Protein AF-A0A2A2JC55-F1 (afdb_monomer_lite)

InterPro domains:
  IPR022559 Protein SUP-1-like [PF10853] (63-99)
  IPR056710 Domain of unknown function DUF7808 [PF25096] (127-212)

Structure (mmCIF, N/CA/C/O backbone):
data_AF-A0A2A2JC55-F1
#
_entry.id   AF-A0A2A2JC55-F1
#
loop_
_atom_site.group_PDB
_atom_site.id
_atom_site.type_symbol
_atom_site.label_atom_id
_atom_site.label_alt_id
_atom_site.label_comp_id
_atom_site.label_asym_id
_atom_site.label_entity_id
_atom_site.label_seq_id
_atom_site.pdbx_PDB_ins_code
_atom_site.Cartn_x
_atom_site.Cartn_y
_atom_site.Cartn_z
_atom_site.occupancy
_atom_site.B_iso_or_equiv
_atom_site.auth_seq_id
_atom_site.auth_comp_id
_atom_site.auth_asym_id
_atom_site.auth_atom_id
_atom_site.pdbx_PDB_model_num
ATOM 1 N N . MET A 1 1 ? -1.558 9.480 7.423 1.00 62.38 1 MET A N 1
ATOM 2 C CA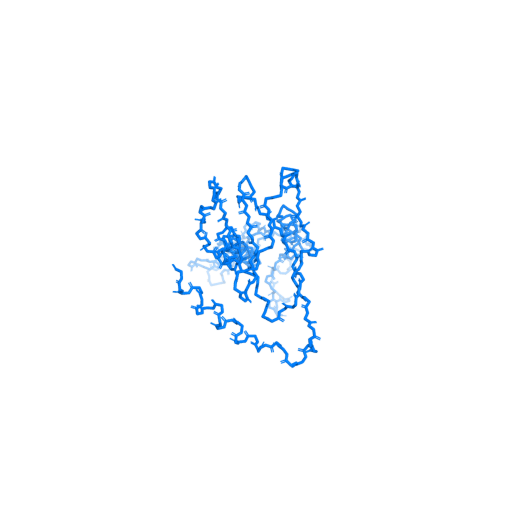 . MET A 1 1 ? -1.620 9.119 5.988 1.00 62.38 1 MET A CA 1
ATOM 3 C C . MET A 1 1 ? -0.590 9.879 5.146 1.00 62.38 1 MET A C 1
ATOM 5 O O . MET A 1 1 ? 0.294 9.232 4.608 1.00 62.38 1 MET A O 1
ATOM 9 N N . ILE A 1 2 ? -0.609 11.222 5.108 1.00 68.75 2 ILE A N 1
ATOM 10 C CA . ILE A 1 2 ? 0.344 12.042 4.316 1.00 68.75 2 ILE A CA 1
ATOM 11 C C . ILE A 1 2 ? 1.820 11.743 4.642 1.00 68.75 2 ILE A C 1
ATOM 13 O O . ILE A 1 2 ? 2.623 11.552 3.738 1.00 68.75 2 ILE A O 1
ATOM 17 N N . ARG A 1 3 ? 2.171 11.612 5.929 1.00 75.38 3 ARG A N 1
ATOM 18 C CA . ARG A 1 3 ? 3.546 11.291 6.362 1.00 75.38 3 ARG A CA 1
ATOM 19 C C . ARG A 1 3 ? 4.028 9.899 5.927 1.00 75.38 3 ARG A C 1
ATOM 21 O O . ARG A 1 3 ? 5.207 9.727 5.658 1.00 75.38 3 ARG A O 1
ATOM 28 N N . PHE A 1 4 ? 3.119 8.928 5.833 1.00 74.38 4 PHE A N 1
ATOM 29 C CA . PHE A 1 4 ? 3.439 7.557 5.420 1.00 74.38 4 PHE A CA 1
ATOM 30 C C . PHE A 1 4 ? 3.647 7.467 3.904 1.00 74.38 4 PHE A C 1
ATOM 32 O O . PHE A 1 4 ? 4.616 6.871 3.449 1.00 74.38 4 PHE A O 1
ATOM 39 N N . LEU A 1 5 ? 2.797 8.150 3.129 1.00 72.00 5 LEU A N 1
ATOM 40 C CA . LEU A 1 5 ? 2.964 8.283 1.680 1.00 72.00 5 LEU A CA 1
ATOM 41 C C . LEU A 1 5 ? 4.270 9.005 1.328 1.00 72.00 5 LEU A C 1
ATOM 43 O O . LEU A 1 5 ? 5.020 8.512 0.495 1.00 72.00 5 LEU A O 1
ATOM 47 N N . LEU A 1 6 ? 4.586 10.105 2.022 1.00 77.38 6 LEU A N 1
ATOM 48 C CA . LEU A 1 6 ? 5.853 10.827 1.856 1.00 77.38 6 LEU A CA 1
ATOM 49 C C . LEU A 1 6 ? 7.070 9.932 2.112 1.00 77.38 6 LEU A C 1
ATOM 51 O O . LEU A 1 6 ? 8.019 9.939 1.329 1.00 77.38 6 LEU A O 1
ATOM 55 N N . PHE A 1 7 ? 7.031 9.133 3.178 1.00 80.94 7 PHE A N 1
ATOM 56 C CA . PHE A 1 7 ? 8.113 8.212 3.506 1.00 80.94 7 PHE A CA 1
ATOM 57 C C . PHE A 1 7 ? 8.306 7.147 2.418 1.00 80.94 7 PHE A C 1
ATOM 59 O O . PHE A 1 7 ? 9.428 6.941 1.964 1.00 80.94 7 PHE A O 1
ATOM 66 N N . ILE A 1 8 ? 7.219 6.537 1.932 1.00 78.94 8 ILE A N 1
ATOM 67 C CA . ILE A 1 8 ? 7.270 5.556 0.836 1.00 78.94 8 ILE A CA 1
ATOM 68 C C . ILE A 1 8 ? 7.826 6.190 -0.441 1.00 78.94 8 ILE A C 1
ATOM 70 O O . ILE A 1 8 ? 8.681 5.592 -1.097 1.00 78.94 8 ILE A O 1
ATOM 74 N N . THR A 1 9 ? 7.389 7.403 -0.790 1.00 77.25 9 THR A N 1
ATOM 75 C CA . THR A 1 9 ? 7.880 8.088 -1.992 1.00 77.25 9 THR A CA 1
ATOM 76 C C . THR A 1 9 ? 9.364 8.419 -1.891 1.00 77.25 9 THR A C 1
ATOM 78 O O . THR A 1 9 ? 10.109 8.145 -2.827 1.00 77.25 9 THR A O 1
ATOM 81 N N . LEU A 1 10 ? 9.826 8.927 -0.745 1.00 82.56 10 LEU A N 1
ATOM 82 C CA . LEU A 1 10 ? 11.234 9.269 -0.536 1.00 82.56 10 LEU A CA 1
ATOM 83 C C . LEU A 1 10 ? 12.119 8.020 -0.513 1.00 82.56 10 LEU A C 1
ATOM 85 O O . LEU A 1 10 ? 13.181 8.015 -1.127 1.00 82.56 10 LEU A O 1
ATOM 89 N N . TYR A 1 11 ? 11.659 6.945 0.128 1.00 82.38 11 TYR A N 1
ATOM 90 C CA . TYR A 1 11 ? 12.357 5.662 0.143 1.00 82.38 11 TYR A CA 1
ATOM 91 C C . TYR A 1 11 ? 12.448 5.047 -1.259 1.00 82.38 11 TYR A C 1
ATOM 93 O O . TYR A 1 11 ? 13.499 4.538 -1.646 1.00 82.38 11 TYR A O 1
ATOM 101 N N . SER A 1 12 ? 11.381 5.138 -2.056 1.00 74.69 12 SER A N 1
ATOM 102 C CA . SER A 1 12 ? 11.374 4.651 -3.441 1.00 74.69 12 SER A CA 1
ATOM 103 C C . SER A 1 12 ? 12.337 5.451 -4.322 1.00 74.69 12 SER A C 1
ATOM 105 O O . SER A 1 12 ? 13.130 4.859 -5.047 1.00 74.69 12 SER A O 1
ATOM 107 N N . ILE A 1 13 ? 12.333 6.785 -4.210 1.00 78.38 13 ILE A N 1
ATOM 108 C CA . ILE A 1 13 ? 13.265 7.668 -4.932 1.00 78.38 13 ILE A CA 1
ATOM 109 C C . ILE A 1 13 ? 14.712 7.369 -4.531 1.00 78.38 13 ILE A C 1
ATOM 111 O O . ILE A 1 13 ? 15.570 7.226 -5.399 1.00 78.38 13 ILE A O 1
ATOM 115 N N . PHE A 1 14 ? 14.984 7.221 -3.232 1.00 80.62 14 PHE A N 1
ATOM 116 C CA . PHE A 1 14 ? 16.315 6.880 -2.737 1.00 80.62 14 PHE A CA 1
ATOM 117 C C . PHE A 1 14 ? 16.799 5.540 -3.297 1.00 80.62 14 PHE A C 1
ATOM 119 O O . PHE A 1 14 ? 17.925 5.457 -3.773 1.00 80.62 14 PHE A O 1
ATOM 126 N N . ASN A 1 15 ? 15.945 4.510 -3.317 1.00 72.50 15 ASN A N 1
ATOM 127 C CA . ASN A 1 15 ? 16.312 3.219 -3.897 1.00 72.50 15 ASN A CA 1
ATOM 128 C C . ASN A 1 15 ? 16.575 3.311 -5.403 1.00 72.50 15 ASN A C 1
ATOM 130 O O . ASN A 1 15 ? 17.529 2.696 -5.868 1.00 72.50 15 ASN A O 1
ATOM 134 N N . VAL A 1 16 ? 15.781 4.085 -6.151 1.00 72.00 16 VAL A N 1
ATOM 135 C CA . VAL A 1 16 ? 16.007 4.311 -7.589 1.00 72.00 16 VAL A CA 1
ATOM 136 C C . VAL A 1 16 ? 17.356 4.981 -7.831 1.00 72.00 16 VAL A C 1
ATOM 138 O O . VAL A 1 16 ? 18.109 4.508 -8.670 1.00 72.00 16 VAL A O 1
ATOM 141 N N . VAL A 1 17 ? 17.693 6.033 -7.082 1.00 71.56 17 VAL A N 1
ATOM 142 C CA . VAL A 1 17 ? 18.966 6.756 -7.252 1.00 71.56 17 VAL A CA 1
ATOM 143 C C . VAL A 1 17 ? 20.161 5.924 -6.776 1.00 71.56 17 VAL A C 1
ATOM 145 O O . VAL A 1 17 ? 21.205 5.926 -7.418 1.00 71.56 17 VAL A O 1
ATOM 148 N N . ALA A 1 18 ? 20.022 5.195 -5.667 1.00 68.81 18 ALA A N 1
ATOM 149 C CA . ALA A 1 18 ? 21.104 4.387 -5.110 1.00 68.81 18 ALA A CA 1
ATOM 150 C C . ALA A 1 18 ? 21.413 3.138 -5.952 1.00 68.81 18 ALA A C 1
ATOM 152 O O . ALA A 1 18 ? 22.559 2.698 -5.983 1.00 68.81 18 ALA A O 1
ATOM 153 N N . HIS A 1 19 ? 20.410 2.576 -6.637 1.00 64.19 19 HIS A N 1
ATOM 154 C CA . HIS A 1 19 ? 20.548 1.338 -7.412 1.00 64.19 19 HIS A CA 1
ATOM 155 C C . HIS A 1 19 ? 20.473 1.545 -8.928 1.00 64.19 19 HIS A C 1
ATOM 157 O O . HIS A 1 19 ? 20.536 0.561 -9.667 1.00 64.19 19 HIS A O 1
ATOM 163 N N . SER A 1 20 ? 20.373 2.787 -9.421 1.00 64.31 20 SER A N 1
ATOM 164 C CA . SER A 1 20 ? 20.545 3.084 -10.846 1.00 64.31 20 SER A CA 1
ATOM 165 C C . SER A 1 20 ? 22.015 2.906 -11.225 1.00 64.31 20 SER A C 1
ATOM 167 O O . SER A 1 20 ? 22.781 3.865 -11.322 1.00 64.31 20 SER A O 1
ATOM 169 N N . MET A 1 21 ? 22.429 1.657 -11.402 1.00 61.59 21 MET A N 1
ATOM 170 C CA . MET A 1 21 ? 23.706 1.313 -12.006 1.00 61.59 21 MET A CA 1
ATOM 171 C C . MET A 1 21 ? 23.485 1.040 -13.490 1.00 61.59 21 MET A C 1
ATOM 173 O O . MET A 1 21 ? 22.597 0.281 -13.875 1.00 61.59 21 MET A O 1
ATOM 177 N N . ILE A 1 22 ? 24.309 1.655 -14.333 1.00 57.97 22 ILE A N 1
ATOM 178 C CA . ILE A 1 22 ? 24.372 1.304 -15.749 1.00 57.97 22 ILE A CA 1
ATOM 179 C C . ILE A 1 22 ? 25.074 -0.056 -15.816 1.00 57.97 22 ILE A C 1
ATOM 181 O O . ILE A 1 22 ? 26.288 -0.139 -15.619 1.00 57.97 22 ILE A O 1
ATOM 185 N N . TYR A 1 23 ? 24.309 -1.129 -16.024 1.00 56.56 23 TYR A N 1
ATOM 186 C CA . TYR A 1 23 ? 24.869 -2.467 -16.200 1.00 56.56 23 TYR A CA 1
ATOM 187 C C . TYR A 1 23 ? 25.410 -2.590 -17.626 1.00 56.56 23 TYR A C 1
ATOM 189 O O . TYR A 1 23 ? 24.646 -2.616 -18.584 1.00 56.56 23 TYR A O 1
ATOM 197 N N . TRP A 1 24 ? 26.734 -2.640 -17.770 1.00 56.72 24 TRP A N 1
ATOM 198 C CA . TRP A 1 24 ? 27.375 -2.972 -19.042 1.00 56.72 24 TRP A CA 1
ATOM 199 C C . TRP A 1 24 ? 27.595 -4.486 -19.115 1.00 56.72 24 TRP A C 1
ATOM 201 O O . TRP A 1 24 ? 28.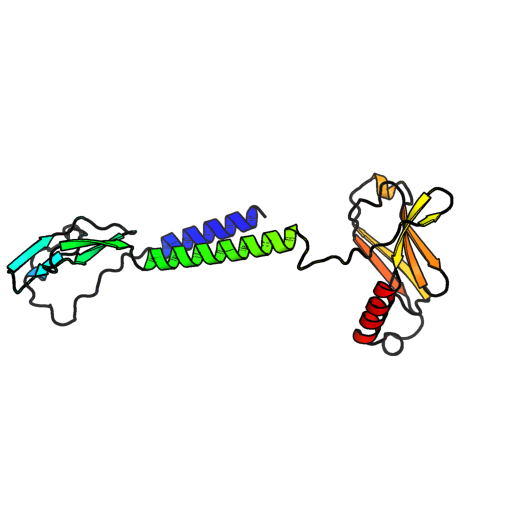058 -5.066 -18.126 1.00 56.72 24 TRP A O 1
ATOM 211 N N . PRO A 1 25 ? 27.326 -5.143 -20.258 1.00 51.38 25 PRO A N 1
ATOM 212 C CA . PRO A 1 25 ? 27.648 -6.553 -20.418 1.00 51.38 25 PRO A CA 1
ATOM 213 C C . PRO A 1 25 ? 29.157 -6.754 -20.240 1.00 51.38 25 PRO A C 1
ATOM 215 O O . PRO A 1 25 ? 29.968 -6.100 -20.901 1.00 51.38 25 PRO A O 1
ATOM 218 N N . GLN A 1 26 ? 29.539 -7.642 -19.319 1.00 48.62 26 GLN A N 1
ATOM 219 C CA . GLN A 1 26 ? 30.940 -7.991 -19.111 1.00 48.62 26 GLN A CA 1
ATOM 220 C C . GLN A 1 26 ? 31.478 -8.664 -20.376 1.00 48.62 26 GLN A C 1
ATOM 222 O O . GLN A 1 26 ? 30.883 -9.610 -20.896 1.00 48.62 26 GLN A O 1
ATOM 227 N N . LEU A 1 27 ? 32.600 -8.156 -20.889 1.00 49.22 27 LEU A N 1
ATOM 228 C CA . LEU A 1 27 ? 33.303 -8.785 -22.001 1.00 49.22 27 LEU A CA 1
ATOM 229 C C . LEU A 1 27 ? 33.738 -10.199 -21.575 1.00 49.22 27 LEU A C 1
ATOM 231 O O . LEU A 1 27 ? 34.205 -10.372 -20.445 1.00 49.22 27 LEU A O 1
ATOM 235 N N . PRO A 1 28 ? 33.597 -11.215 -22.444 1.00 48.50 28 PRO A N 1
ATOM 236 C CA . PRO A 1 28 ? 34.079 -12.548 -22.131 1.00 48.50 28 PRO A CA 1
ATOM 237 C C . PRO A 1 28 ? 35.595 -12.506 -21.865 1.00 48.50 28 PRO A C 1
ATOM 239 O O . PRO A 1 28 ? 36.311 -11.770 -22.546 1.00 48.50 28 PRO A O 1
ATOM 242 N N . PRO A 1 29 ? 36.109 -13.314 -20.920 1.00 48.47 29 PRO A N 1
ATOM 243 C CA . PRO A 1 29 ? 37.454 -13.174 -20.341 1.00 48.47 29 PRO A CA 1
ATOM 244 C C . PRO A 1 29 ? 38.630 -13.290 -21.333 1.00 48.47 29 PRO A C 1
ATOM 246 O O . PRO A 1 29 ? 39.770 -13.026 -20.968 1.00 48.47 29 PRO A O 1
ATOM 249 N N . ASN A 1 30 ? 38.373 -13.633 -22.598 1.00 48.16 30 ASN A N 1
ATOM 250 C CA . ASN A 1 30 ? 39.393 -13.948 -23.599 1.00 48.16 30 ASN A CA 1
ATOM 251 C C . ASN A 1 30 ? 39.537 -12.881 -24.705 1.00 48.16 30 ASN A C 1
ATOM 253 O O . ASN A 1 30 ? 40.199 -13.132 -25.711 1.00 48.16 30 ASN A O 1
ATOM 257 N N . THR A 1 31 ? 38.926 -11.697 -24.573 1.00 51.75 31 THR A N 1
ATOM 258 C CA . THR A 1 31 ? 38.943 -10.664 -25.632 1.00 51.75 31 THR A CA 1
ATOM 259 C C . THR A 1 31 ? 40.104 -9.674 -25.570 1.00 51.75 31 THR A C 1
ATOM 261 O O . THR A 1 31 ? 40.061 -8.703 -26.317 1.00 51.75 31 THR A O 1
ATOM 264 N N . VAL A 1 32 ? 41.154 -9.952 -24.786 1.00 49.16 32 VAL A N 1
ATOM 265 C CA . VAL A 1 32 ? 42.347 -9.092 -24.569 1.00 49.16 32 VAL A CA 1
ATOM 266 C C . VAL A 1 32 ? 43.070 -8.687 -25.874 1.00 49.16 32 VAL A C 1
ATOM 268 O O . VAL A 1 32 ? 43.895 -7.780 -25.899 1.00 49.16 32 VAL A O 1
ATOM 271 N N . ASN A 1 33 ? 42.756 -9.346 -26.996 1.00 47.72 33 ASN A N 1
ATOM 272 C CA . ASN A 1 33 ? 43.351 -9.084 -28.309 1.00 47.72 33 ASN A CA 1
ATOM 273 C C . ASN A 1 33 ? 42.331 -8.680 -29.392 1.00 47.72 33 ASN A C 1
ATOM 275 O O . ASN A 1 33 ? 42.666 -8.650 -30.579 1.00 47.72 33 ASN A O 1
ATOM 279 N N . SER A 1 34 ? 41.083 -8.369 -29.025 1.00 46.59 34 SER A N 1
ATOM 280 C CA . SER A 1 34 ? 40.078 -7.917 -29.992 1.00 46.59 34 SER A CA 1
ATOM 281 C C . SER A 1 34 ? 40.386 -6.483 -30.461 1.00 46.59 34 SER A C 1
ATOM 283 O O . SER A 1 34 ? 40.580 -5.594 -29.633 1.00 46.59 34 SER A O 1
ATOM 285 N N . PRO A 1 35 ? 40.356 -6.181 -31.776 1.00 45.59 35 PRO A N 1
ATOM 286 C CA . PRO A 1 35 ? 40.574 -4.828 -32.305 1.00 45.59 35 PRO A CA 1
ATOM 287 C C . PRO A 1 35 ? 39.619 -3.754 -31.754 1.00 45.59 35 PRO A C 1
ATOM 289 O O . PRO A 1 35 ? 39.882 -2.568 -31.922 1.00 45.59 35 PRO A O 1
ATOM 292 N N . SER A 1 36 ? 38.514 -4.148 -31.112 1.00 44.88 36 SER A N 1
ATOM 293 C CA . SER A 1 36 ? 37.587 -3.237 -30.427 1.00 44.88 36 SER A CA 1
ATOM 294 C C . SER A 1 36 ? 38.173 -2.596 -29.165 1.00 44.88 36 SER A C 1
ATOM 296 O O . SER A 1 36 ? 37.680 -1.560 -28.735 1.00 44.88 36 SER A O 1
ATOM 298 N N . GLU A 1 37 ? 39.213 -3.188 -28.575 1.00 43.00 37 GLU A N 1
ATOM 299 C CA . GLU A 1 37 ? 39.839 -2.714 -27.333 1.00 43.00 37 GLU A CA 1
ATOM 300 C C . GLU A 1 37 ? 40.888 -1.617 -27.588 1.00 43.00 37 GLU A C 1
ATOM 302 O O . GLU A 1 37 ? 41.189 -0.820 -26.706 1.00 43.00 37 GLU A O 1
ATOM 307 N N . ARG A 1 38 ? 41.387 -1.504 -28.828 1.00 43.47 38 ARG A N 1
ATOM 308 C CA . ARG A 1 38 ? 42.433 -0.541 -29.215 1.00 43.47 38 ARG A CA 1
ATOM 309 C C . ARG A 1 38 ? 41.938 0.830 -29.683 1.00 43.47 38 ARG A C 1
ATOM 311 O O . ARG A 1 38 ? 42.774 1.674 -29.982 1.00 43.47 38 ARG A O 1
ATOM 318 N N . LEU A 1 39 ? 40.627 1.066 -29.784 1.00 47.62 39 LEU A N 1
ATOM 319 C CA . LEU A 1 39 ? 40.124 2.305 -30.398 1.00 47.62 39 LEU A CA 1
ATOM 320 C C . LEU A 1 39 ? 39.882 3.476 -29.432 1.00 47.62 39 LEU A C 1
ATOM 322 O O . LEU A 1 39 ? 39.675 4.582 -29.917 1.00 47.62 39 LEU A O 1
ATOM 326 N N . TYR A 1 40 ? 39.913 3.274 -28.109 1.00 49.06 40 TYR A N 1
ATOM 327 C CA . TYR A 1 40 ? 39.577 4.336 -27.150 1.00 49.06 40 TYR A CA 1
ATOM 328 C C . TYR A 1 40 ? 40.479 4.269 -25.916 1.00 49.06 40 TYR A C 1
ATOM 330 O O . TYR A 1 40 ? 40.433 3.297 -25.163 1.00 49.06 40 TYR A O 1
ATOM 338 N N . SER A 1 41 ? 41.302 5.299 -25.711 1.00 44.62 41 SER A N 1
ATOM 339 C CA . SER A 1 41 ? 42.263 5.392 -24.602 1.00 44.62 41 SER A CA 1
ATOM 340 C C . SER A 1 41 ? 41.654 5.987 -23.325 1.00 44.62 41 SER A C 1
ATOM 342 O O . SER A 1 41 ? 42.244 5.867 -22.253 1.00 44.62 41 SER A O 1
ATOM 344 N N . SER A 1 42 ? 40.468 6.600 -23.417 1.00 45.50 42 SER A N 1
ATOM 345 C CA . SER A 1 42 ? 39.804 7.306 -22.317 1.00 45.50 42 SER A CA 1
ATOM 346 C C . SER A 1 42 ? 38.322 6.937 -22.182 1.00 45.50 42 SER A C 1
ATOM 348 O O . SER A 1 42 ? 37.585 6.826 -23.161 1.00 45.50 42 SER A O 1
ATOM 350 N N . TRP A 1 43 ? 37.846 6.806 -20.939 1.00 48.75 43 TRP A N 1
ATOM 351 C CA . TRP A 1 43 ? 36.450 6.483 -20.599 1.00 48.75 43 TRP A CA 1
ATOM 352 C C . TRP A 1 43 ? 35.436 7.552 -21.032 1.00 48.75 43 TRP A C 1
ATOM 354 O O . TRP A 1 43 ? 34.256 7.245 -21.169 1.00 48.75 43 TRP A O 1
ATOM 364 N N . LYS A 1 44 ? 35.888 8.790 -21.279 1.00 47.50 44 LYS A N 1
ATOM 365 C CA . LYS A 1 44 ? 35.060 9.874 -21.839 1.00 47.50 44 LYS A CA 1
ATOM 366 C C . LYS A 1 44 ? 34.757 9.702 -23.332 1.00 47.50 44 LYS A C 1
ATOM 368 O O . LYS A 1 44 ? 33.847 10.352 -23.831 1.00 47.50 44 LYS A O 1
ATOM 373 N N . GLU A 1 45 ? 35.527 8.875 -24.036 1.00 49.59 45 GLU A N 1
ATOM 374 C CA . GLU A 1 45 ? 35.517 8.784 -25.503 1.00 49.59 45 GLU A CA 1
ATOM 375 C C . GLU A 1 45 ? 34.754 7.568 -26.026 1.00 49.59 45 GLU A C 1
ATOM 377 O O . GLU A 1 45 ? 34.499 7.473 -27.226 1.00 49.59 45 GLU A O 1
ATOM 382 N N . LYS A 1 46 ? 34.359 6.639 -25.145 1.00 51.47 46 LYS A N 1
ATOM 383 C CA . LYS A 1 46 ? 33.504 5.522 -25.543 1.00 51.47 46 LYS A CA 1
ATOM 384 C C . LYS A 1 46 ? 32.101 6.064 -25.844 1.00 51.47 46 LYS A C 1
ATOM 386 O O . LYS A 1 46 ? 31.456 6.567 -24.921 1.00 51.47 46 LYS A O 1
ATOM 391 N N . PRO A 1 47 ? 31.598 5.963 -27.091 1.00 52.09 47 PRO A N 1
ATOM 392 C CA . PRO A 1 47 ? 30.196 6.256 -27.351 1.00 52.09 47 PRO A CA 1
ATOM 393 C C . PRO A 1 47 ? 29.374 5.309 -26.478 1.00 52.09 47 PRO A C 1
ATOM 395 O O . PRO A 1 47 ? 29.628 4.106 -26.463 1.00 52.09 47 PRO A O 1
ATOM 398 N N . MET A 1 48 ? 28.408 5.833 -25.722 1.00 51.72 48 MET A N 1
ATOM 399 C CA . MET A 1 48 ? 27.613 5.042 -24.773 1.00 51.72 48 MET A CA 1
ATOM 400 C C . MET A 1 48 ? 26.620 4.092 -25.474 1.00 51.72 48 MET A C 1
ATOM 402 O O . MET A 1 48 ? 25.595 3.732 -24.907 1.00 51.72 48 MET A O 1
ATOM 406 N N . GLY A 1 49 ? 26.881 3.724 -26.727 1.00 56.84 49 GLY A N 1
ATOM 407 C CA . GLY A 1 49 ? 26.083 2.807 -27.523 1.00 56.84 49 GLY A CA 1
ATOM 408 C C . GLY A 1 49 ? 26.808 1.480 -27.709 1.00 56.84 49 GLY A C 1
ATOM 409 O O . GLY A 1 49 ? 28.005 1.440 -27.998 1.00 56.84 49 GLY A O 1
ATOM 410 N N . GLN A 1 50 ? 26.066 0.386 -27.577 1.00 66.69 50 GLN A N 1
ATOM 411 C CA . GLN A 1 50 ? 26.532 -0.954 -27.917 1.00 66.69 50 GLN A CA 1
ATOM 412 C C . GLN A 1 50 ? 26.981 -1.003 -29.391 1.00 66.69 50 GLN A C 1
ATOM 414 O O . GLN A 1 50 ? 26.346 -0.420 -30.271 1.00 66.69 50 GLN A O 1
ATOM 419 N N . MET A 1 51 ? 28.092 -1.687 -29.677 1.00 73.75 51 MET A N 1
ATOM 420 C CA . MET A 1 51 ? 28.498 -1.966 -31.057 1.00 73.75 51 MET A CA 1
ATOM 421 C C . MET A 1 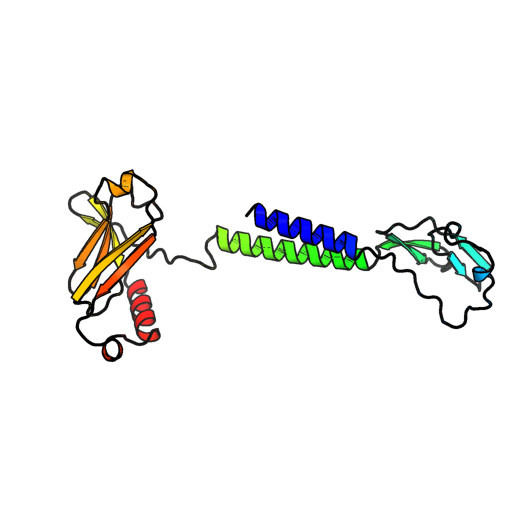51 ? 27.837 -3.250 -31.541 1.00 73.75 51 MET A C 1
ATOM 423 O O . MET A 1 51 ? 28.027 -4.304 -30.936 1.00 73.75 51 MET A O 1
ATOM 427 N N . CYS A 1 52 ? 27.135 -3.178 -32.670 1.00 79.81 52 CYS A N 1
ATOM 428 C CA . CYS A 1 52 ? 26.548 -4.346 -33.312 1.00 79.81 52 CYS A CA 1
ATOM 429 C C . CYS A 1 52 ? 27.340 -4.729 -34.557 1.00 79.81 52 CYS A C 1
ATOM 431 O O . CYS A 1 52 ? 27.587 -3.911 -35.448 1.00 79.81 52 CYS A O 1
ATOM 433 N N . ARG A 1 53 ? 27.776 -5.990 -34.611 1.00 79.69 53 ARG A N 1
ATOM 434 C CA . ARG A 1 53 ? 28.615 -6.506 -35.691 1.00 79.69 53 ARG A CA 1
ATOM 435 C C . ARG A 1 53 ? 28.170 -7.901 -36.095 1.00 79.69 53 ARG A C 1
ATOM 437 O O . ARG A 1 53 ? 28.067 -8.785 -35.253 1.00 79.69 53 ARG A O 1
ATOM 444 N N . ASN A 1 54 ? 28.018 -8.104 -37.398 1.00 83.06 54 ASN A N 1
ATOM 445 C CA . ASN A 1 54 ? 27.889 -9.427 -37.988 1.00 83.06 54 ASN A CA 1
ATOM 446 C C . ASN A 1 54 ? 29.191 -9.781 -38.716 1.00 83.06 54 ASN A C 1
ATOM 448 O O . ASN A 1 54 ? 29.606 -9.076 -39.637 1.00 83.06 54 ASN A O 1
ATOM 452 N N . PHE A 1 55 ? 29.844 -10.862 -38.289 1.00 78.00 55 PHE A N 1
ATOM 453 C CA . PHE A 1 55 ? 31.112 -11.312 -38.869 1.00 78.00 55 PHE A CA 1
ATOM 454 C C . PHE A 1 55 ? 30.940 -11.984 -40.235 1.00 78.00 55 PHE A C 1
ATOM 456 O O . PHE A 1 55 ? 31.808 -11.836 -41.087 1.00 78.00 55 PHE A O 1
ATOM 463 N N . THR A 1 56 ? 29.819 -12.667 -40.460 1.00 82.88 56 THR A N 1
ATOM 464 C CA . THR A 1 56 ? 29.517 -13.404 -41.695 1.00 82.88 56 THR A CA 1
ATOM 465 C C . THR A 1 56 ? 29.210 -12.467 -42.861 1.00 82.88 56 THR A C 1
ATOM 467 O O . THR A 1 56 ? 29.675 -12.691 -43.971 1.00 82.88 56 THR A O 1
ATOM 470 N N . LEU A 1 57 ? 28.451 -11.398 -42.607 1.00 84.44 57 LEU A N 1
ATOM 471 C CA . LEU A 1 57 ? 28.073 -10.398 -43.616 1.00 84.44 57 LEU A CA 1
ATOM 472 C C . LEU A 1 57 ? 29.017 -9.187 -43.647 1.00 84.44 57 LEU A C 1
ATOM 474 O O . LEU A 1 57 ? 28.845 -8.294 -44.468 1.00 84.44 57 LEU A O 1
ATOM 478 N N . ASN A 1 58 ? 29.997 -9.141 -42.740 1.00 80.25 58 ASN A N 1
ATOM 479 C CA . ASN A 1 58 ? 30.937 -8.034 -42.560 1.00 80.25 58 ASN A CA 1
ATOM 480 C C . ASN A 1 58 ? 30.267 -6.650 -42.391 1.00 80.25 58 ASN A C 1
ATOM 482 O O . ASN A 1 58 ? 30.758 -5.637 -42.886 1.00 80.25 58 ASN A O 1
ATOM 486 N N . ILE A 1 59 ? 29.147 -6.602 -41.662 1.00 79.19 59 ILE A N 1
ATOM 487 C CA . ILE A 1 59 ? 28.402 -5.371 -41.360 1.00 79.19 59 ILE A CA 1
ATOM 488 C C . ILE A 1 59 ? 28.729 -4.930 -39.931 1.00 79.19 59 ILE A C 1
ATOM 490 O O . ILE A 1 59 ? 28.758 -5.753 -39.009 1.00 79.19 59 ILE A O 1
ATOM 494 N N . ARG A 1 60 ? 28.946 -3.627 -39.730 1.00 78.50 60 ARG A N 1
ATOM 495 C CA . ARG A 1 60 ? 29.151 -3.013 -38.412 1.00 78.50 60 ARG A CA 1
ATOM 496 C C . ARG A 1 60 ? 28.326 -1.739 -38.301 1.00 78.50 60 ARG A C 1
ATOM 498 O O . ARG A 1 60 ? 28.522 -0.831 -39.097 1.00 78.50 60 ARG A O 1
ATOM 505 N N . ASN A 1 61 ? 27.508 -1.653 -37.259 1.00 81.62 61 ASN A N 1
ATOM 506 C CA . ASN A 1 61 ? 26.741 -0.461 -36.928 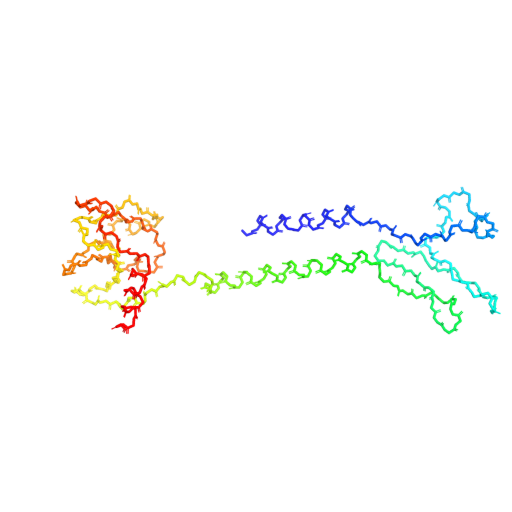1.00 81.62 61 ASN A CA 1
ATOM 507 C C . ASN A 1 61 ? 27.034 -0.040 -35.484 1.00 81.62 61 ASN A C 1
ATOM 509 O O . ASN A 1 61 ? 27.038 -0.864 -34.566 1.00 81.62 61 ASN A O 1
ATOM 513 N N . GLN A 1 62 ? 27.296 1.251 -35.292 1.00 80.50 62 GLN A N 1
ATOM 514 C CA . GLN A 1 62 ? 27.409 1.862 -33.971 1.00 80.50 62 GLN A CA 1
ATOM 515 C C . GLN A 1 62 ? 26.018 2.318 -33.537 1.00 80.50 62 GLN A C 1
ATOM 517 O O . GLN A 1 62 ? 25.396 3.118 -34.237 1.00 80.50 62 GLN A O 1
ATOM 522 N N . CYS A 1 63 ? 25.534 1.825 -32.397 1.00 79.94 63 CYS A N 1
ATOM 523 C CA . CYS A 1 63 ? 24.243 2.267 -31.888 1.00 79.94 63 CYS A CA 1
ATOM 524 C C . CYS A 1 63 ? 24.326 3.671 -31.268 1.00 79.94 63 CYS A C 1
ATOM 526 O O . CYS A 1 63 ? 25.413 4.084 -30.834 1.00 79.94 63 CYS A O 1
ATOM 528 N N . PRO A 1 64 ? 23.192 4.401 -31.218 1.00 81.94 64 PRO A N 1
ATOM 529 C CA . PRO A 1 64 ? 23.099 5.679 -30.522 1.00 81.94 64 PRO A CA 1
ATOM 530 C C . PRO A 1 64 ? 23.476 5.552 -29.043 1.00 81.94 64 PRO A C 1
ATOM 532 O O . PRO A 1 64 ? 23.521 4.454 -28.485 1.00 81.94 64 PRO A O 1
ATOM 535 N N . ASN A 1 65 ? 23.714 6.691 -28.393 1.00 78.31 65 ASN A N 1
ATOM 536 C CA . ASN A 1 65 ? 23.984 6.720 -26.959 1.00 78.31 65 ASN A CA 1
ATOM 537 C C . ASN A 1 65 ? 22.789 6.156 -26.173 1.00 78.31 65 ASN A C 1
ATOM 539 O O . ASN A 1 65 ? 21.656 6.596 -26.369 1.00 78.31 65 ASN A O 1
ATOM 543 N N . ALA A 1 66 ? 23.062 5.206 -25.280 1.00 78.00 66 ALA A N 1
ATOM 544 C CA . ALA A 1 66 ? 22.099 4.699 -24.312 1.00 78.00 66 ALA A CA 1
ATOM 545 C C . ALA A 1 66 ? 21.787 5.746 -23.226 1.00 78.00 66 ALA A C 1
ATOM 547 O O . ALA A 1 66 ? 22.431 6.796 -23.133 1.00 78.00 66 ALA A O 1
ATOM 548 N N . SER A 1 67 ? 20.813 5.445 -22.366 1.00 78.38 67 SER A N 1
ATOM 549 C CA . SER A 1 67 ? 20.566 6.206 -21.138 1.00 78.38 67 SER A CA 1
ATOM 550 C C . SER A 1 67 ? 20.471 5.274 -19.931 1.00 78.38 67 SER A C 1
ATOM 552 O O . SER A 1 67 ? 20.448 4.058 -20.093 1.00 78.38 67 SER A O 1
ATOM 554 N N . PRO A 1 68 ? 20.360 5.804 -18.703 1.00 77.12 68 PRO A N 1
ATOM 555 C CA . PRO A 1 68 ? 20.092 4.967 -17.538 1.00 77.12 68 PRO A CA 1
ATOM 556 C C . PRO A 1 68 ? 18.804 4.140 -17.662 1.00 77.12 68 PRO A C 1
ATOM 558 O O . PRO A 1 68 ? 18.659 3.150 -16.967 1.00 77.12 68 PRO A O 1
ATOM 561 N N . PHE A 1 69 ? 17.856 4.521 -18.523 1.00 80.94 69 PHE A N 1
ATOM 562 C CA . PHE A 1 69 ? 16.559 3.841 -18.618 1.00 80.94 69 PHE A CA 1
ATOM 563 C C . PHE A 1 69 ? 16.457 2.848 -19.774 1.00 80.94 69 PHE A C 1
ATOM 565 O O . PHE A 1 69 ? 15.586 1.977 -19.772 1.00 80.94 69 PHE A O 1
ATOM 572 N N . HIS A 1 70 ? 17.323 2.983 -20.773 1.00 83.69 70 HIS A N 1
ATOM 573 C CA . HIS A 1 70 ? 17.264 2.163 -21.969 1.00 83.69 70 HIS A CA 1
ATOM 574 C C . HIS A 1 70 ? 18.652 1.878 -22.511 1.00 83.69 70 HIS A C 1
ATOM 576 O O . HIS A 1 70 ? 19.567 2.692 -22.413 1.00 83.69 70 HIS A O 1
ATOM 582 N N . GLU A 1 71 ? 18.772 0.722 -23.130 1.00 82.69 71 GLU A N 1
ATOM 583 C CA . GLU A 1 71 ? 19.950 0.265 -23.836 1.00 82.69 71 GLU A CA 1
ATOM 584 C C . GLU A 1 71 ? 19.588 -0.102 -25.278 1.00 82.69 71 GLU A C 1
ATOM 586 O O . GLU A 1 71 ? 18.415 -0.151 -25.659 1.00 82.69 71 GLU A O 1
ATOM 591 N N . TYR A 1 72 ? 20.611 -0.337 -26.095 1.00 83.88 72 TYR A N 1
ATOM 592 C CA . TYR A 1 72 ? 20.434 -0.827 -27.456 1.00 83.88 72 TYR A CA 1
ATOM 593 C C . TYR A 1 72 ? 21.039 -2.214 -27.573 1.00 83.88 72 TYR A C 1
ATOM 595 O O . TYR A 1 72 ? 22.230 -2.379 -27.336 1.00 83.88 72 TYR A O 1
ATOM 603 N N . VAL A 1 73 ? 20.237 -3.188 -27.991 1.00 84.56 73 VAL A N 1
ATOM 604 C CA . VAL A 1 73 ? 20.674 -4.567 -28.224 1.00 84.56 73 VAL A CA 1
ATOM 605 C C . VAL A 1 73 ? 20.751 -4.865 -29.716 1.00 84.56 73 VAL A C 1
ATOM 607 O O . VAL A 1 73 ? 20.039 -4.270 -30.529 1.00 84.56 73 VAL A O 1
ATOM 610 N N . CYS A 1 74 ? 21.620 -5.803 -30.084 1.00 85.19 74 CYS A N 1
ATOM 611 C CA . CYS A 1 74 ? 21.786 -6.208 -31.474 1.00 85.19 74 CYS A CA 1
ATOM 612 C C . CYS A 1 74 ? 20.653 -7.137 -31.909 1.00 85.19 74 CYS A C 1
ATOM 614 O O . CYS A 1 74 ? 20.391 -8.153 -31.267 1.00 85.19 74 CYS A O 1
ATOM 616 N N . CYS A 1 75 ? 19.983 -6.783 -33.001 1.00 87.38 75 CYS A N 1
ATOM 617 C CA . CYS A 1 75 ? 18.773 -7.447 -33.472 1.00 87.38 75 CYS A CA 1
ATOM 618 C C . CYS A 1 75 ? 18.700 -7.489 -35.008 1.00 87.38 75 CYS A C 1
ATOM 620 O O . CYS A 1 75 ? 19.622 -7.060 -35.713 1.00 87.38 75 CYS A O 1
ATOM 622 N N . GLY A 1 76 ? 17.572 -7.988 -35.520 1.00 88.50 76 GLY A N 1
ATOM 623 C CA . GLY A 1 76 ? 17.256 -7.999 -36.945 1.00 88.50 76 GLY A CA 1
ATOM 624 C C . GLY A 1 76 ? 17.774 -9.226 -37.688 1.00 88.50 76 GLY A C 1
ATOM 625 O O . GLY A 1 76 ? 18.519 -10.037 -37.141 1.00 88.50 76 G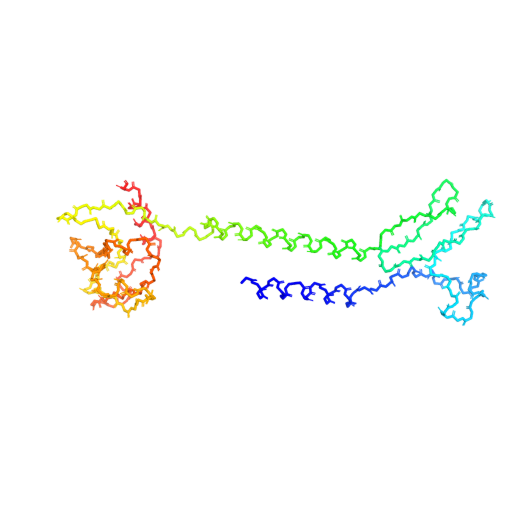LY A O 1
ATOM 626 N N . SER A 1 77 ? 17.405 -9.346 -38.966 1.00 86.00 77 SER A N 1
ATOM 627 C CA . SER A 1 77 ? 17.792 -10.478 -39.827 1.00 86.00 77 SER A CA 1
ATOM 628 C C . SER A 1 77 ? 19.305 -10.601 -40.020 1.00 86.00 77 SER A C 1
ATOM 630 O O . SER A 1 77 ? 19.826 -11.695 -40.208 1.00 86.00 77 SER A O 1
ATOM 632 N N . THR A 1 78 ? 20.023 -9.481 -39.942 1.00 83.62 78 THR A N 1
ATOM 633 C CA . THR A 1 78 ? 21.483 -9.435 -40.032 1.00 83.62 78 THR A CA 1
ATOM 634 C C . THR A 1 78 ? 22.163 -9.455 -38.666 1.00 83.62 78 THR A C 1
ATOM 636 O O . THR A 1 78 ? 23.386 -9.459 -38.626 1.00 83.62 78 THR A O 1
ATOM 639 N N . GLY A 1 79 ? 21.438 -9.424 -37.541 1.00 82.50 79 GLY A N 1
ATOM 640 C CA . GLY A 1 79 ? 22.025 -9.365 -36.192 1.00 82.50 79 GLY A CA 1
ATOM 641 C C . GLY A 1 79 ? 22.918 -8.142 -35.922 1.00 82.50 79 GLY A C 1
ATOM 642 O O . GLY A 1 79 ? 23.605 -8.093 -34.906 1.00 82.50 79 GLY A O 1
ATOM 643 N N . ALA A 1 80 ? 22.950 -7.168 -36.835 1.00 83.62 80 ALA A N 1
ATOM 644 C CA . ALA A 1 80 ? 23.779 -5.968 -36.759 1.00 83.62 80 ALA A CA 1
ATOM 645 C C . ALA A 1 80 ? 22.941 -4.683 -36.638 1.00 83.62 80 ALA A C 1
ATOM 647 O O . ALA A 1 80 ? 23.489 -3.587 -36.733 1.00 83.62 80 ALA A O 1
ATOM 648 N N . GLN A 1 81 ? 21.619 -4.788 -36.479 1.00 87.94 81 GLN A N 1
ATOM 649 C CA . GLN A 1 81 ? 20.734 -3.636 -36.307 1.00 87.94 81 GLN A CA 1
ATOM 650 C C . GLN A 1 81 ? 20.614 -3.274 -34.823 1.00 87.94 81 GLN A C 1
ATOM 652 O O . GLN A 1 81 ? 20.749 -4.139 -33.960 1.00 87.94 81 GLN A O 1
ATOM 657 N N . CYS A 1 82 ? 20.361 -1.999 -34.536 1.00 86.12 82 CYS A N 1
ATOM 658 C CA . CYS A 1 82 ? 20.190 -1.493 -33.177 1.00 86.12 82 CYS A CA 1
ATOM 659 C C . CYS A 1 82 ? 18.708 -1.503 -32.799 1.00 86.12 82 CYS A C 1
ATOM 661 O O . CYS A 1 82 ? 17.928 -0.759 -33.390 1.00 86.12 82 CYS A O 1
ATOM 663 N N . CYS A 1 83 ? 18.328 -2.304 -31.805 1.00 89.06 83 CYS A N 1
ATOM 664 C CA . CYS A 1 83 ? 16.979 -2.303 -31.246 1.00 89.06 83 CYS A CA 1
ATOM 665 C C . CYS A 1 83 ? 16.965 -1.693 -29.853 1.00 89.06 83 CYS A C 1
ATOM 667 O O . CYS A 1 83 ? 17.834 -1.980 -29.036 1.00 89.06 83 CYS A O 1
ATOM 669 N N . PHE A 1 84 ? 15.941 -0.891 -29.582 1.00 90.50 84 PHE A N 1
ATOM 670 C CA . PHE A 1 84 ? 15.669 -0.362 -28.254 1.00 90.50 84 PHE A CA 1
ATOM 671 C C . PHE A 1 84 ? 15.305 -1.495 -27.286 1.00 90.50 84 PHE A C 1
ATOM 673 O O . PHE A 1 84 ? 14.436 -2.316 -27.586 1.00 90.50 84 PHE A O 1
ATOM 680 N N . ALA A 1 85 ? 15.931 -1.498 -26.115 1.00 86.50 85 ALA A N 1
ATOM 681 C CA . ALA A 1 85 ? 15.584 -2.353 -24.992 1.00 86.50 85 ALA A CA 1
ATOM 682 C C . ALA A 1 85 ? 15.562 -1.529 -23.698 1.00 86.50 85 ALA A C 1
ATOM 684 O O . ALA A 1 85 ? 16.309 -0.567 -23.532 1.00 86.50 85 ALA A O 1
ATOM 685 N N . ILE A 1 86 ? 14.682 -1.891 -22.769 1.00 87.94 86 ILE A N 1
ATOM 686 C CA . ILE A 1 86 ? 14.622 -1.255 -21.448 1.00 87.94 86 ILE A CA 1
ATOM 687 C C . ILE A 1 86 ? 15.665 -1.921 -20.551 1.00 87.94 86 ILE A C 1
ATOM 689 O O . ILE A 1 86 ? 15.774 -3.146 -20.554 1.00 87.94 86 ILE A O 1
ATOM 693 N N . GLN A 1 87 ? 16.394 -1.138 -19.749 1.00 82.69 87 GLN A N 1
ATOM 694 C CA . GLN A 1 87 ? 17.365 -1.715 -18.817 1.00 82.69 87 GLN A CA 1
ATOM 695 C C . GLN A 1 87 ? 16.673 -2.577 -17.752 1.00 82.69 87 GLN A C 1
ATOM 697 O O . GLN A 1 87 ? 15.648 -2.195 -17.184 1.00 82.69 87 GLN A O 1
ATOM 702 N N . GLN A 1 88 ? 17.267 -3.727 -17.431 1.00 81.00 88 GLN A N 1
ATOM 703 C CA . GLN A 1 88 ? 16.669 -4.714 -16.525 1.00 81.00 88 GLN A CA 1
ATOM 704 C C . GLN A 1 88 ? 16.324 -4.139 -15.141 1.00 81.00 88 GLN A C 1
ATOM 706 O O . GLN A 1 88 ? 15.280 -4.469 -14.576 1.00 81.00 88 GLN A O 1
ATOM 711 N N . TRP A 1 89 ? 17.152 -3.239 -14.606 1.00 80.25 89 TRP A N 1
ATOM 712 C CA . TRP A 1 89 ? 16.885 -2.609 -13.311 1.00 80.25 89 TRP A CA 1
ATOM 713 C C . TRP A 1 89 ? 15.604 -1.758 -13.331 1.00 80.25 89 TRP A C 1
ATOM 715 O O . TRP A 1 89 ? 14.871 -1.744 -12.345 1.00 80.25 89 TRP A O 1
ATOM 725 N N . VAL A 1 90 ? 15.280 -1.106 -14.455 1.00 83.94 90 VAL A N 1
ATOM 726 C CA . VAL A 1 90 ? 14.059 -0.294 -14.605 1.00 83.94 90 VAL A CA 1
ATOM 727 C C . VAL A 1 90 ? 12.825 -1.175 -14.482 1.00 83.94 90 VAL A C 1
ATOM 729 O O . VAL A 1 90 ? 11.876 -0.816 -13.789 1.00 83.94 90 VAL A O 1
ATOM 732 N N . ILE A 1 91 ? 12.858 -2.352 -15.112 1.00 86.75 91 ILE A N 1
ATOM 733 C CA . ILE A 1 91 ? 11.767 -3.331 -15.053 1.00 86.75 91 ILE A CA 1
ATOM 734 C C . ILE A 1 91 ? 11.562 -3.797 -13.608 1.00 86.75 91 ILE A C 1
ATOM 736 O O . ILE A 1 91 ? 10.434 -3.798 -13.114 1.00 86.75 91 ILE A O 1
ATOM 740 N N . ILE A 1 92 ? 12.651 -4.136 -12.910 1.00 86.12 92 ILE A N 1
ATOM 741 C CA . ILE A 1 92 ? 12.609 -4.583 -11.511 1.00 86.12 92 ILE A CA 1
ATOM 742 C C . ILE A 1 92 ? 12.017 -3.488 -10.612 1.00 86.12 92 ILE A C 1
ATOM 744 O O . ILE A 1 92 ? 11.105 -3.756 -9.829 1.00 86.12 92 ILE A O 1
ATOM 748 N N . MET A 1 93 ? 12.482 -2.245 -10.748 1.00 83.19 93 MET A N 1
ATOM 749 C CA . MET A 1 93 ? 12.010 -1.132 -9.919 1.00 83.19 93 MET A CA 1
ATOM 750 C C . MET A 1 93 ? 10.547 -0.775 -10.202 1.00 83.19 93 MET A C 1
ATOM 752 O O . MET A 1 93 ? 9.783 -0.537 -9.265 1.00 83.19 93 MET A O 1
ATOM 756 N N . ALA A 1 94 ? 10.128 -0.794 -11.470 1.00 85.44 94 ALA A N 1
ATOM 757 C CA . ALA A 1 94 ? 8.736 -0.568 -11.849 1.00 85.44 94 ALA A CA 1
ATOM 758 C C . ALA A 1 94 ? 7.807 -1.648 -11.270 1.00 85.44 94 ALA A C 1
ATOM 760 O O . ALA A 1 94 ? 6.744 -1.324 -10.734 1.00 85.44 94 ALA A O 1
ATOM 761 N N . ALA A 1 95 ? 8.225 -2.917 -11.310 1.00 89.81 95 ALA A N 1
ATOM 762 C CA . ALA A 1 95 ? 7.470 -4.021 -10.725 1.00 89.81 95 ALA A CA 1
ATOM 763 C C . ALA A 1 95 ? 7.319 -3.869 -9.201 1.00 89.81 95 ALA A C 1
ATOM 765 O O . ALA A 1 95 ? 6.208 -3.963 -8.678 1.00 89.81 95 ALA A O 1
ATOM 766 N N . MET A 1 96 ? 8.409 -3.557 -8.491 1.00 86.81 96 MET A N 1
ATOM 767 C CA . MET A 1 96 ? 8.388 -3.338 -7.038 1.00 86.81 96 MET A CA 1
ATOM 768 C C . MET A 1 96 ? 7.452 -2.189 -6.638 1.00 86.81 96 MET A C 1
ATOM 770 O O . MET A 1 96 ? 6.646 -2.330 -5.713 1.00 86.81 96 MET A O 1
ATOM 774 N N . PHE A 1 97 ? 7.510 -1.067 -7.360 1.00 84.62 97 PHE A N 1
ATOM 775 C CA . PHE A 1 97 ? 6.636 0.082 -7.123 1.00 84.62 97 PHE A CA 1
ATOM 776 C C . PHE A 1 97 ? 5.158 -0.242 -7.396 1.00 84.62 97 PHE A C 1
ATOM 778 O O . PHE A 1 97 ? 4.282 0.129 -6.607 1.00 84.62 97 PHE A O 1
ATOM 785 N N . GLY A 1 98 ? 4.872 -0.979 -8.474 1.00 88.12 98 GLY A N 1
ATOM 786 C CA . GLY A 1 98 ? 3.517 -1.415 -8.814 1.00 88.12 98 GLY A CA 1
ATOM 787 C C . GLY A 1 98 ? 2.904 -2.327 -7.747 1.00 88.12 98 GLY A C 1
ATOM 788 O O . GLY A 1 98 ? 1.766 -2.109 -7.322 1.00 88.12 98 GLY A O 1
ATOM 789 N N . ILE A 1 99 ? 3.672 -3.300 -7.245 1.00 90.81 99 ILE A N 1
ATOM 790 C CA . ILE A 1 99 ? 3.223 -4.211 -6.181 1.00 90.81 99 ILE A CA 1
ATOM 791 C C . ILE A 1 99 ? 2.961 -3.435 -4.887 1.00 90.81 99 ILE A C 1
ATOM 793 O O . ILE A 1 99 ? 1.884 -3.560 -4.303 1.00 90.81 99 ILE A O 1
ATOM 797 N N . SER A 1 100 ? 3.907 -2.593 -4.462 1.00 86.19 100 SER A N 1
ATOM 798 C CA . SER A 1 100 ? 3.771 -1.792 -3.238 1.00 86.19 100 SER A CA 1
ATOM 799 C C . SER A 1 100 ? 2.527 -0.898 -3.272 1.00 86.19 100 SER A C 1
ATOM 801 O O . SER A 1 100 ? 1.750 -0.870 -2.314 1.00 86.19 100 SER A O 1
ATOM 803 N N . THR A 1 101 ? 2.284 -0.237 -4.406 1.00 86.38 101 THR A N 1
ATOM 804 C CA . THR A 1 101 ? 1.104 0.614 -4.605 1.00 86.38 101 THR A CA 1
ATOM 805 C C . THR A 1 101 ? -0.188 -0.198 -4.543 1.00 86.38 101 THR A C 1
ATOM 807 O O . THR A 1 101 ? -1.143 0.213 -3.886 1.00 86.38 101 THR A O 1
ATOM 810 N N . THR A 1 102 ? -0.214 -1.379 -5.165 1.00 90.56 102 THR A N 1
ATOM 811 C CA . THR A 1 102 ? -1.389 -2.263 -5.156 1.00 90.56 102 THR A CA 1
ATOM 812 C C . THR A 1 102 ? -1.733 -2.709 -3.738 1.00 90.56 102 THR A C 1
ATOM 814 O O . THR A 1 102 ? -2.879 -2.579 -3.314 1.00 90.56 102 THR A O 1
ATOM 817 N N . VAL A 1 103 ? -0.738 -3.161 -2.968 1.00 90.38 103 VAL A N 1
ATOM 818 C CA . VAL A 1 103 ? -0.926 -3.551 -1.563 1.00 90.38 103 VAL A CA 1
ATOM 819 C C . VAL A 1 103 ? -1.450 -2.369 -0.744 1.00 90.38 103 VAL A C 1
ATOM 821 O O . VAL A 1 103 ? -2.443 -2.511 -0.033 1.00 90.38 103 VAL A O 1
ATOM 824 N N . ALA A 1 104 ? -0.850 -1.184 -0.883 1.00 87.69 104 ALA A N 1
ATOM 825 C CA . ALA A 1 104 ? -1.291 0.009 -0.165 1.00 87.69 104 ALA A CA 1
ATOM 826 C C . ALA A 1 104 ? -2.748 0.391 -0.487 1.00 87.69 104 ALA A C 1
ATOM 828 O O . ALA A 1 104 ? -3.507 0.724 0.424 1.00 87.69 104 ALA A O 1
ATOM 829 N N . LEU A 1 105 ? -3.158 0.305 -1.757 1.00 88.00 105 LEU A N 1
ATOM 830 C CA . LEU A 1 105 ? -4.536 0.566 -2.178 1.00 88.00 105 LEU A CA 1
ATOM 831 C C . LEU A 1 105 ? -5.512 -0.465 -1.610 1.00 88.00 105 LEU A C 1
ATOM 833 O O . LEU A 1 105 ? -6.557 -0.086 -1.088 1.00 88.00 105 LEU A O 1
ATOM 837 N N . VAL A 1 106 ? -5.164 -1.752 -1.654 1.00 91.50 106 VAL A N 1
ATOM 838 C CA . VAL A 1 106 ? -5.982 -2.821 -1.067 1.00 91.50 106 VAL A CA 1
ATOM 839 C C . VAL A 1 106 ? -6.189 -2.566 0.424 1.00 91.50 106 VAL A C 1
ATOM 841 O O . VAL A 1 106 ? -7.329 -2.485 0.873 1.00 91.50 106 VAL A O 1
ATOM 844 N N . PHE A 1 107 ? -5.117 -2.344 1.189 1.00 86.56 107 PHE A N 1
ATOM 845 C CA . PHE A 1 107 ? -5.232 -2.020 2.613 1.00 86.56 107 PHE A CA 1
ATOM 846 C C . PHE A 1 107 ? -6.045 -0.747 2.858 1.00 86.56 107 PHE A C 1
ATOM 848 O O . PHE A 1 107 ? -6.861 -0.714 3.777 1.00 86.56 107 PHE A O 1
ATOM 855 N N . PHE A 1 108 ? -5.876 0.286 2.030 1.00 85.19 108 PHE A N 1
ATOM 856 C CA . PHE A 1 108 ? -6.674 1.505 2.123 1.00 85.19 108 PHE A CA 1
ATOM 857 C C . PHE A 1 108 ? -8.168 1.219 1.966 1.00 85.19 108 PHE A C 1
ATOM 859 O O . PHE A 1 108 ? -8.955 1.671 2.795 1.00 85.19 108 PHE A O 1
ATOM 866 N N . PHE A 1 109 ? -8.569 0.449 0.953 1.00 86.25 109 PHE A N 1
ATOM 867 C CA . PHE A 1 109 ? -9.972 0.092 0.758 1.00 86.25 109 PHE A CA 1
ATOM 868 C C . PHE A 1 109 ? -10.496 -0.786 1.892 1.00 86.25 109 PHE A C 1
ATOM 870 O O . PHE A 1 109 ? -11.577 -0.519 2.414 1.00 86.25 109 PHE A O 1
ATOM 877 N N . LEU A 1 110 ? -9.714 -1.770 2.340 1.00 84.81 110 LEU A N 1
ATOM 878 C CA . LEU A 1 110 ? -10.085 -2.636 3.460 1.00 84.81 110 LEU A CA 1
ATOM 879 C C . LEU A 1 110 ? -10.296 -1.843 4.758 1.00 84.81 110 LEU A C 1
ATOM 881 O O . LEU A 1 110 ? -11.227 -2.137 5.507 1.00 84.81 110 LEU A O 1
ATOM 885 N N . LEU A 1 111 ? -9.484 -0.812 5.007 1.00 79.81 111 LEU A N 1
ATOM 886 C CA . LEU A 1 111 ? -9.651 0.098 6.143 1.00 79.81 111 LEU A CA 1
ATOM 887 C C . LEU A 1 111 ? -10.821 1.067 5.938 1.00 79.81 111 LEU A C 1
ATOM 889 O O . LEU A 1 111 ? -11.607 1.291 6.856 1.00 79.81 111 LEU A O 1
ATOM 893 N N . LYS A 1 112 ? -10.969 1.634 4.736 1.00 80.00 112 LYS A N 1
ATOM 894 C CA . LYS A 1 112 ? -12.017 2.613 4.419 1.00 80.00 112 LYS A CA 1
ATOM 895 C C . LYS A 1 112 ? -13.413 2.007 4.517 1.00 80.00 112 LYS A C 1
ATOM 897 O O . LYS A 1 112 ? -14.318 2.664 5.028 1.00 80.00 112 LYS A O 1
ATOM 902 N N . PHE A 1 113 ? -13.565 0.773 4.047 1.00 79.81 113 PHE A N 1
ATOM 903 C CA . PHE A 1 113 ? -14.810 0.015 4.106 1.00 79.81 113 PHE A CA 1
ATOM 904 C C . PHE A 1 113 ? -14.936 -0.838 5.375 1.00 79.81 113 PHE A C 1
ATOM 906 O O . PHE A 1 113 ? -15.885 -1.606 5.475 1.00 79.81 113 PHE A O 1
ATOM 913 N N . ARG A 1 114 ? -14.013 -0.698 6.345 1.00 68.88 114 ARG A N 1
ATOM 914 C CA . ARG A 1 114 ? -14.039 -1.413 7.634 1.00 68.88 114 ARG A CA 1
ATOM 915 C C . ARG A 1 114 ? -14.250 -2.931 7.478 1.00 68.88 114 ARG A C 1
ATOM 917 O O . ARG A 1 114 ? -15.031 -3.529 8.203 1.00 68.88 114 ARG A O 1
ATOM 924 N N . ILE A 1 115 ? -13.563 -3.565 6.522 1.00 71.06 115 ILE A N 1
ATOM 925 C CA . ILE A 1 115 ? -13.726 -5.007 6.238 1.00 71.06 115 ILE A CA 1
ATOM 926 C C . ILE A 1 115 ? -12.888 -5.863 7.202 1.00 71.06 115 ILE A C 1
ATOM 928 O O . ILE A 1 115 ? -13.347 -6.902 7.661 1.00 71.06 115 ILE A O 1
ATOM 932 N N . ILE A 1 116 ? -11.662 -5.433 7.533 1.00 65.50 116 ILE A N 1
ATOM 933 C CA . ILE A 1 116 ? -10.761 -6.166 8.452 1.00 65.50 116 ILE A CA 1
ATOM 934 C C . ILE A 1 116 ? -11.045 -5.818 9.919 1.00 65.50 116 ILE A C 1
ATOM 936 O O . ILE A 1 116 ? -10.982 -6.681 10.788 1.00 65.50 116 ILE A O 1
ATOM 940 N N . PHE A 1 117 ? -11.404 -4.562 10.180 1.00 53.41 117 PHE A N 1
ATOM 941 C CA . PHE A 1 117 ? -12.004 -4.133 11.438 1.00 53.41 117 PHE A CA 1
ATOM 942 C C . PHE A 1 117 ? -13.457 -3.810 11.149 1.00 53.41 117 PHE A C 1
ATOM 944 O O . PHE A 1 117 ? -13.859 -2.646 11.160 1.00 53.41 117 PHE A O 1
ATOM 951 N N . ALA A 1 118 ? -14.238 -4.843 10.839 1.00 40.88 118 ALA A N 1
ATOM 952 C CA . ALA A 1 118 ? -15.643 -4.755 11.161 1.00 40.88 118 ALA A CA 1
ATOM 953 C C . ALA A 1 118 ? -15.662 -4.641 12.685 1.00 40.88 118 ALA A C 1
ATOM 955 O O . ALA A 1 118 ? -15.624 -5.647 13.393 1.00 40.88 118 ALA A O 1
ATOM 956 N N . ASP A 1 119 ? -15.651 -3.405 13.195 1.00 48.31 119 ASP A N 1
ATOM 957 C CA . ASP A 1 119 ? -16.367 -3.141 14.427 1.00 48.31 119 ASP A CA 1
ATOM 958 C C . ASP A 1 119 ? -17.704 -3.811 14.163 1.00 48.31 119 ASP A C 1
ATOM 960 O O . ASP A 1 119 ? -18.452 -3.387 13.275 1.00 48.31 119 ASP A O 1
ATOM 964 N N . SER A 1 120 ? -17.938 -4.946 14.816 1.00 45.03 120 SER A N 1
ATOM 965 C CA . SER A 1 120 ? -19.275 -5.473 14.950 1.00 45.03 120 SER A CA 1
ATOM 966 C C . SER A 1 120 ? -19.979 -4.384 15.736 1.00 45.03 120 SER A C 1
ATOM 968 O O . SER A 1 120 ? -20.041 -4.433 16.961 1.00 45.03 120 SER A O 1
ATOM 970 N N . ALA A 1 121 ? -20.422 -3.346 15.024 1.00 45.44 121 ALA A N 1
ATOM 971 C CA . ALA A 1 121 ? -21.541 -2.529 15.386 1.00 45.44 121 ALA A CA 1
ATOM 972 C C . ALA A 1 121 ? -22.650 -3.559 15.520 1.00 45.44 121 ALA A C 1
ATOM 974 O O . ALA A 1 121 ? -23.316 -3.931 14.556 1.00 45.44 121 ALA A O 1
ATOM 975 N N . TYR A 1 122 ? -22.706 -4.150 16.714 1.00 51.03 122 TYR A N 1
ATOM 976 C CA . TYR A 1 122 ? -23.866 -4.842 17.196 1.00 51.03 122 TYR A CA 1
ATOM 977 C C . TYR A 1 122 ? -24.987 -3.872 16.888 1.00 51.03 122 TYR A C 1
ATOM 979 O O . TYR A 1 122 ? -24.978 -2.734 17.353 1.00 51.03 122 TYR A O 1
ATOM 987 N N . HIS A 1 123 ? -25.848 -4.285 15.969 1.00 46.22 123 HIS A N 1
ATOM 988 C CA . HIS A 1 123 ? -27.053 -3.560 15.654 1.00 46.22 123 HIS A CA 1
ATOM 989 C C . HIS A 1 123 ? -27.883 -3.593 16.929 1.00 46.22 123 HIS A C 1
ATOM 991 O O . HIS A 1 123 ? -28.674 -4.512 17.141 1.00 46.22 123 HIS A O 1
ATOM 997 N N . THR A 1 124 ? -27.666 -2.636 17.822 1.00 55.22 124 THR A N 1
ATOM 998 C CA . THR A 1 124 ? -28.630 -2.426 18.872 1.00 55.22 124 THR A CA 1
ATOM 999 C C . THR A 1 124 ? -29.791 -1.701 18.235 1.00 55.22 124 THR A C 1
ATOM 1001 O O . THR A 1 124 ? -29.635 -0.614 17.683 1.00 55.22 124 THR A O 1
ATOM 1004 N N . LYS A 1 125 ? -30.964 -2.330 18.252 1.00 57.34 125 LYS A N 1
ATOM 1005 C CA . LYS A 1 125 ? -32.190 -1.613 17.924 1.00 57.34 125 LYS A CA 1
ATOM 1006 C C . LYS A 1 125 ? -32.368 -0.495 18.960 1.00 57.34 125 LYS A C 1
ATOM 1008 O O . LYS A 1 125 ? -32.237 -0.786 20.150 1.00 57.34 125 LYS A O 1
ATOM 1013 N N . PRO A 1 126 ? -32.650 0.746 18.538 1.00 64.62 126 PRO A N 1
ATOM 1014 C CA . PRO A 1 126 ? -33.045 1.781 19.475 1.00 64.62 126 PRO A CA 1
ATOM 1015 C C . PRO A 1 126 ? -34.353 1.350 20.154 1.00 64.62 126 PRO A C 1
ATOM 1017 O O . PRO A 1 126 ? -35.338 1.046 19.478 1.00 64.62 126 PRO A O 1
ATOM 1020 N N . GLU A 1 127 ? -34.345 1.265 21.483 1.00 72.44 127 GLU A N 1
ATOM 1021 C CA . GLU A 1 127 ? -35.559 1.100 22.287 1.00 72.44 127 GLU A CA 1
ATOM 1022 C C . GLU A 1 127 ? -36.069 2.500 22.658 1.00 72.44 127 GLU A C 1
ATOM 1024 O O . GLU A 1 127 ? -35.300 3.333 23.146 1.00 72.44 127 GLU A O 1
ATOM 1029 N N . ASP A 1 128 ? -37.358 2.769 22.427 1.00 69.31 128 ASP A N 1
ATOM 1030 C CA . ASP A 1 128 ? -38.007 3.973 22.952 1.00 69.31 128 ASP A CA 1
ATOM 1031 C C . ASP A 1 128 ? -38.323 3.756 24.434 1.00 69.31 128 ASP A C 1
ATOM 1033 O O . ASP A 1 128 ? -39.181 2.945 24.799 1.00 69.31 128 ASP A O 1
ATOM 1037 N N . TYR A 1 129 ? -37.608 4.469 25.302 1.00 70.00 129 TYR A N 1
ATOM 1038 C CA . TYR A 1 129 ? -37.856 4.460 26.736 1.00 70.00 129 TYR A CA 1
ATOM 1039 C C . TYR A 1 129 ? -38.341 5.835 27.184 1.00 70.00 129 TYR A C 1
ATOM 1041 O O . TYR A 1 129 ? -37.567 6.787 27.271 1.00 70.00 129 TYR A O 1
ATOM 1049 N N . LYS A 1 130 ? -39.633 5.929 27.526 1.00 70.81 130 LYS A N 1
ATOM 1050 C CA . LYS A 1 130 ? -40.284 7.165 28.004 1.00 70.81 130 LYS A CA 1
ATOM 1051 C C . LYS A 1 130 ? -40.115 8.369 27.050 1.00 70.81 130 LYS A C 1
ATOM 1053 O O . LYS A 1 130 ? -40.016 9.498 27.526 1.00 70.81 130 LYS A O 1
ATOM 1058 N N . GLY A 1 131 ? -40.128 8.147 25.732 1.00 72.81 131 GLY A N 1
ATOM 1059 C CA . GLY A 1 131 ? -40.020 9.203 24.718 1.00 72.81 131 GLY A CA 1
ATOM 1060 C C . GLY A 1 131 ? -38.582 9.587 24.354 1.00 72.81 131 GLY A C 1
ATOM 1061 O O . GLY A 1 131 ? -38.371 10.614 23.708 1.00 72.81 131 GLY A O 1
ATOM 1062 N N . GLU A 1 132 ? -37.594 8.794 24.779 1.00 72.12 132 GLU A N 1
ATOM 1063 C CA . GLU A 1 132 ? -36.187 8.936 24.409 1.00 72.12 132 GLU A CA 1
ATOM 1064 C C . GLU A 1 132 ? -35.709 7.683 23.667 1.00 72.12 132 GLU A C 1
ATOM 1066 O O . GLU A 1 132 ? -35.784 6.574 24.198 1.00 72.12 132 GLU A O 1
ATOM 1071 N N . GLU A 1 133 ? -35.138 7.867 22.474 1.00 78.88 133 GLU A N 1
ATOM 1072 C CA . GLU A 1 133 ? -34.440 6.792 21.763 1.00 78.88 133 GLU A CA 1
ATOM 1073 C C . GLU A 1 133 ? -33.129 6.448 22.482 1.00 78.88 133 GLU A C 1
ATOM 1075 O O . GLU A 1 133 ? -32.242 7.303 22.646 1.00 78.88 133 GLU A O 1
ATOM 1080 N N . ARG A 1 134 ? -33.009 5.187 22.913 1.00 79.94 134 ARG A N 1
ATOM 1081 C CA . ARG A 1 134 ? -31.829 4.655 23.599 1.00 79.94 134 ARG A CA 1
ATOM 1082 C C . ARG A 1 134 ? -31.228 3.481 22.845 1.00 79.94 134 ARG A C 1
ATOM 1084 O O . ARG A 1 134 ? -31.923 2.527 22.511 1.00 79.94 134 ARG A O 1
ATOM 1091 N N . GLU A 1 135 ? -29.915 3.518 22.651 1.00 78.88 135 GLU A N 1
ATOM 1092 C CA . GLU A 1 135 ? -29.147 2.379 22.145 1.00 78.88 135 GLU A CA 1
ATOM 1093 C C . GLU A 1 135 ? -28.388 1.718 23.293 1.00 78.88 135 GLU A C 1
ATOM 1095 O O . GLU A 1 135 ? -27.605 2.363 23.986 1.00 78.88 135 GLU A O 1
ATOM 1100 N N . TYR A 1 136 ? -28.624 0.425 23.484 1.00 76.88 136 TYR A N 1
ATOM 1101 C CA . TYR A 1 136 ? -28.025 -0.426 24.511 1.00 76.88 136 TYR A CA 1
ATOM 1102 C C . TYR A 1 136 ? -26.828 -1.238 23.983 1.00 76.88 136 TYR A C 1
ATOM 1104 O O . TYR A 1 136 ? -26.936 -2.030 23.057 1.00 76.88 136 TYR A O 1
ATOM 1112 N N . CYS A 1 137 ? -25.673 -1.120 24.617 1.00 76.75 137 CYS A N 1
ATOM 1113 C CA . CYS A 1 137 ? -24.509 -1.961 24.368 1.00 76.75 137 CYS A CA 1
ATOM 1114 C C . CYS A 1 137 ? -24.321 -2.917 25.543 1.00 76.75 137 CYS A C 1
ATOM 1116 O O . CYS A 1 137 ? -24.274 -2.488 26.693 1.00 76.75 137 CYS A O 1
ATOM 1118 N N . ASP A 1 138 ? -24.192 -4.208 25.265 1.00 74.56 138 ASP A N 1
ATOM 1119 C CA . ASP A 1 138 ? -23.947 -5.204 26.305 1.00 74.56 138 ASP A CA 1
ATOM 1120 C C . ASP A 1 138 ? -22.508 -5.111 26.827 1.00 74.56 138 ASP A C 1
ATOM 1122 O O . ASP A 1 138 ? -21.547 -5.087 26.050 1.00 74.56 138 ASP A O 1
ATOM 1126 N N . ILE A 1 139 ? -22.361 -5.061 28.149 1.00 76.50 139 ILE A N 1
ATOM 1127 C CA . ILE A 1 139 ? -21.072 -5.135 28.818 1.00 76.50 139 ILE A CA 1
ATOM 1128 C C . ILE A 1 139 ? -20.915 -6.559 29.323 1.00 76.50 139 ILE A C 1
ATOM 1130 O O . ILE A 1 139 ? -21.493 -6.962 30.333 1.00 76.50 139 ILE A O 1
ATOM 1134 N N . VAL A 1 140 ? -20.074 -7.305 28.617 1.00 74.62 140 VAL A N 1
ATOM 1135 C CA . VAL A 1 140 ? -19.812 -8.726 28.844 1.00 74.62 140 VAL A CA 1
ATOM 1136 C C . VAL A 1 140 ? -19.009 -8.933 30.136 1.00 74.62 140 VAL A C 1
ATOM 1138 O O . VAL A 1 140 ? -17.814 -9.216 30.107 1.00 74.62 140 VAL A O 1
ATOM 1141 N N . CYS A 1 141 ? -19.667 -8.775 31.285 1.00 74.44 141 CYS A N 1
ATOM 1142 C CA . CYS A 1 141 ? -19.085 -8.927 32.617 1.00 74.44 141 CYS A CA 1
ATOM 1143 C C . CYS A 1 141 ? -19.876 -9.944 33.449 1.00 74.44 141 CYS A C 1
ATOM 1145 O O . CYS A 1 141 ? -20.778 -9.576 34.204 1.00 74.44 141 CYS A O 1
ATOM 1147 N N . PRO A 1 142 ? -19.572 -11.245 33.299 1.00 69.69 142 PRO A N 1
ATOM 1148 C CA . PRO A 1 142 ? -20.315 -12.304 33.970 1.00 69.69 142 PRO A CA 1
ATOM 1149 C C . PRO A 1 142 ? -20.048 -12.291 35.480 1.00 69.69 142 PRO A C 1
ATOM 1151 O O . PRO A 1 142 ? -18.898 -12.336 35.893 1.00 69.69 142 PRO A O 1
ATOM 1154 N N . ASN A 1 143 ? -21.095 -12.286 36.310 1.00 69.38 143 ASN A N 1
ATOM 1155 C CA . ASN A 1 143 ? -20.990 -12.342 37.780 1.00 69.38 143 ASN A CA 1
ATOM 1156 C C . ASN A 1 143 ? -20.183 -11.193 38.423 1.00 69.38 143 ASN A C 1
ATOM 1158 O O . ASN A 1 143 ? -19.672 -11.336 39.532 1.00 69.38 143 ASN A O 1
ATOM 1162 N N . SER A 1 144 ? -20.061 -10.039 37.758 1.00 74.31 144 SER A N 1
ATOM 1163 C CA . SER A 1 144 ? -19.429 -8.868 38.372 1.00 74.31 144 SER A CA 1
ATOM 1164 C C . SER A 1 144 ? -20.317 -8.277 39.465 1.00 74.31 144 SER A C 1
ATOM 1166 O O . SER A 1 144 ? -21.508 -8.036 39.241 1.00 74.31 144 SER A O 1
ATOM 1168 N N . HIS A 1 145 ? -19.722 -7.969 40.613 1.00 79.31 145 HIS A N 1
ATOM 1169 C CA . HIS A 1 145 ? -20.393 -7.280 41.709 1.00 79.31 145 HIS A CA 1
ATOM 1170 C C . HIS A 1 145 ? -20.693 -5.826 41.341 1.00 79.31 145 HIS A C 1
ATOM 1172 O O . HIS A 1 145 ? -21.809 -5.347 41.546 1.00 79.31 145 HIS A O 1
ATOM 1178 N N . THR A 1 146 ? -19.722 -5.135 40.738 1.00 80.69 146 THR A N 1
ATOM 1179 C CA . THR A 1 146 ? -19.915 -3.778 40.224 1.00 80.69 146 THR A CA 1
ATOM 1180 C C . THR A 1 146 ? -19.239 -3.589 38.874 1.00 80.69 146 THR A C 1
ATOM 1182 O O . THR A 1 146 ? -18.144 -4.087 38.617 1.00 80.69 146 THR A O 1
ATOM 1185 N N . VAL A 1 147 ? -19.902 -2.836 38.004 1.00 84.06 147 VAL A N 1
ATOM 1186 C CA . VAL A 1 147 ? -19.380 -2.403 36.707 1.00 84.06 147 VAL A CA 1
ATOM 1187 C C . VAL A 1 147 ? -19.299 -0.887 36.742 1.00 84.06 147 VAL A C 1
ATOM 1189 O O . VAL A 1 147 ? -20.220 -0.226 37.222 1.00 84.06 147 VAL A O 1
ATOM 1192 N N . PHE A 1 148 ? -18.196 -0.327 36.266 1.00 84.62 148 PHE A N 1
ATOM 1193 C CA . PHE A 1 148 ? -17.975 1.112 36.268 1.00 84.62 148 PHE A CA 1
ATOM 1194 C C . PHE A 1 148 ? -17.250 1.555 35.002 1.00 84.62 148 PHE A C 1
ATOM 1196 O O . PHE A 1 148 ? -16.468 0.815 34.408 1.00 84.62 148 PHE A O 1
ATOM 1203 N N . ILE A 1 149 ? -17.492 2.793 34.587 1.00 83.62 149 ILE A N 1
ATOM 1204 C CA . ILE A 1 149 ? -16.772 3.392 33.466 1.00 83.62 149 ILE A CA 1
ATOM 1205 C C . ILE A 1 149 ? -15.468 3.966 34.022 1.00 83.62 149 ILE A C 1
ATOM 1207 O O . ILE A 1 149 ? -15.492 4.880 34.841 1.00 83.62 149 ILE A O 1
ATOM 1211 N N . SER A 1 150 ? -14.333 3.400 33.617 1.00 80.75 150 SER A N 1
ATOM 1212 C CA . SER A 1 150 ? -13.013 3.779 34.132 1.00 80.75 150 SER A CA 1
ATOM 1213 C C . SER A 1 150 ? -12.387 4.934 33.357 1.00 80.75 150 SER A C 1
ATOM 1215 O O . SER A 1 150 ? -11.629 5.719 33.923 1.00 80.75 150 SER A O 1
ATOM 1217 N N . PHE A 1 151 ? -12.696 5.058 32.066 1.00 78.12 151 PHE A N 1
ATOM 1218 C CA . PHE A 1 151 ? -12.202 6.143 31.226 1.00 78.12 151 PHE A CA 1
ATOM 1219 C C . PHE A 1 151 ? -13.109 6.355 30.018 1.00 78.12 151 PHE A C 1
ATOM 1221 O O . PHE A 1 151 ? -13.708 5.409 29.507 1.00 78.12 151 PHE A O 1
ATOM 1228 N N . ILE A 1 152 ? -13.167 7.592 29.532 1.00 75.44 152 ILE A N 1
ATOM 1229 C CA . ILE A 1 152 ? -13.917 7.954 28.332 1.00 75.44 152 ILE A CA 1
ATOM 1230 C C . ILE A 1 152 ? -13.049 8.872 27.486 1.00 75.44 152 ILE A C 1
ATOM 1232 O O . ILE A 1 152 ? -12.594 9.915 27.953 1.00 75.44 152 ILE A O 1
ATOM 1236 N N . ASP A 1 153 ? -12.844 8.486 26.233 1.00 70.50 153 ASP A N 1
ATOM 1237 C CA . ASP A 1 153 ? -12.211 9.332 25.229 1.00 70.50 153 ASP A CA 1
ATOM 1238 C C . ASP A 1 153 ? -13.297 10.185 24.561 1.00 70.50 153 ASP A C 1
ATOM 1240 O O . ASP A 1 153 ? -13.923 9.775 23.580 1.00 70.50 153 ASP A O 1
ATOM 1244 N N . GLN A 1 154 ? -13.614 11.336 25.158 1.00 63.09 154 GLN A N 1
ATOM 1245 C CA . GLN A 1 154 ? -14.658 12.236 24.662 1.00 63.09 154 GLN A CA 1
ATOM 1246 C C . GLN A 1 154 ? -14.096 13.621 24.346 1.00 63.09 154 GLN A C 1
ATOM 1248 O O . GLN A 1 154 ? -13.750 14.391 25.236 1.00 63.09 154 GLN A O 1
ATOM 1253 N N . GLY A 1 155 ? -14.075 13.968 23.055 1.00 57.50 155 GLY A N 1
ATOM 1254 C CA . GLY A 1 155 ? -13.734 15.315 22.575 1.00 57.50 155 GLY A CA 1
ATOM 1255 C C . GLY A 1 155 ? -14.937 16.248 22.369 1.00 57.50 155 GLY A C 1
ATOM 1256 O O . GLY A 1 155 ? -14.758 17.446 22.159 1.00 57.50 155 GLY A O 1
ATOM 1257 N N . HIS A 1 156 ? -16.176 15.740 22.410 1.00 63.12 156 HIS A N 1
ATOM 1258 C CA . HIS A 1 156 ? -17.371 16.534 22.102 1.00 63.12 156 HIS A CA 1
ATOM 1259 C C . HIS A 1 156 ? -18.047 17.078 23.371 1.00 63.12 156 HIS A C 1
ATOM 1261 O O . HIS A 1 156 ? -18.731 16.349 24.086 1.00 63.12 156 HIS A O 1
ATOM 1267 N N . ARG A 1 157 ? -17.931 18.396 23.600 1.00 63.25 157 ARG A N 1
ATOM 1268 C CA . ARG A 1 157 ? -18.493 19.130 24.760 1.00 63.25 157 ARG A CA 1
ATOM 1269 C C . ARG A 1 157 ? -19.992 18.885 24.999 1.00 63.25 157 ARG A C 1
ATOM 1271 O O . ARG A 1 157 ? -20.449 18.929 26.136 1.00 63.25 157 ARG A O 1
ATO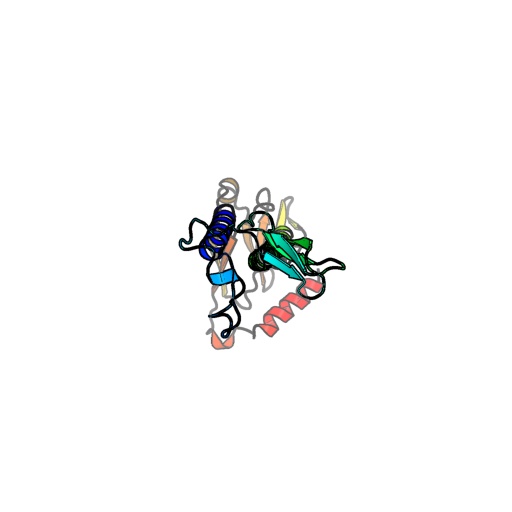M 1278 N N . ALA A 1 158 ? -20.752 18.607 23.939 1.00 63.09 158 ALA A N 1
ATOM 1279 C CA . ALA A 1 158 ? -22.180 18.306 24.029 1.00 63.09 158 ALA A CA 1
ATOM 1280 C C . ALA A 1 158 ? -22.474 16.955 24.711 1.00 63.09 158 ALA A C 1
ATOM 1282 O O . ALA A 1 158 ? -23.487 16.844 25.384 1.00 63.09 158 ALA A O 1
ATOM 1283 N N . CYS A 1 159 ? -21.594 15.957 24.593 1.00 66.44 159 CYS A N 1
ATOM 1284 C CA . CYS A 1 159 ? -21.808 14.635 25.199 1.00 66.44 159 CYS A CA 1
ATOM 1285 C C . CYS A 1 159 ? -21.382 14.555 26.667 1.00 66.44 159 CYS A C 1
ATOM 1287 O O . CYS A 1 159 ? -21.762 13.617 27.355 1.00 66.44 159 CYS A O 1
ATOM 1289 N N . PHE A 1 160 ? -20.625 15.547 27.140 1.00 61.56 160 PHE A N 1
ATOM 1290 C CA . PHE A 1 160 ? -20.231 15.665 28.542 1.00 61.56 160 PHE A CA 1
ATOM 1291 C C . PHE A 1 160 ? -21.306 16.363 29.390 1.00 61.56 160 PHE A C 1
ATOM 1293 O O . PHE A 1 160 ? -21.558 15.973 30.523 1.00 61.56 160 PHE A O 1
ATOM 1300 N N . ASN A 1 161 ? -21.953 17.397 28.838 1.00 53.78 161 ASN A N 1
ATOM 1301 C CA . ASN A 1 161 ? -22.923 18.214 29.580 1.00 53.78 161 ASN A CA 1
ATOM 1302 C C . ASN A 1 161 ? -24.285 17.536 29.782 1.00 53.78 161 ASN A C 1
ATOM 1304 O O . ASN A 1 161 ? -24.987 17.853 30.737 1.00 53.78 161 ASN A O 1
ATOM 1308 N N . PHE A 1 162 ? -24.674 16.638 28.878 1.00 58.31 162 PHE A N 1
ATOM 1309 C CA . PHE A 1 162 ? -25.902 15.860 28.993 1.00 58.31 162 PHE A CA 1
ATOM 1310 C C . PHE A 1 162 ? -25.496 14.422 29.325 1.00 58.31 162 PHE A C 1
ATOM 1312 O O . PHE A 1 162 ? -24.698 13.848 28.583 1.00 58.31 162 PHE A O 1
ATOM 1319 N N . LEU A 1 163 ? -26.015 13.851 30.423 1.00 62.44 163 LEU A N 1
ATOM 1320 C CA . LEU A 1 163 ? -25.859 12.434 30.794 1.00 62.44 163 LEU A CA 1
ATOM 1321 C C . LEU A 1 163 ? -26.499 11.548 29.712 1.00 62.44 163 LEU A C 1
ATOM 1323 O O . LEU A 1 163 ? -27.606 11.048 29.854 1.00 62.44 163 LEU A O 1
ATOM 1327 N N . THR A 1 164 ? -25.801 11.416 28.591 1.00 69.00 164 THR A N 1
ATOM 1328 C CA . THR A 1 164 ? -26.244 10.750 27.359 1.00 69.00 164 THR A CA 1
ATOM 1329 C C . THR A 1 164 ? -25.765 9.311 27.302 1.00 69.00 164 THR A C 1
ATOM 1331 O O . THR A 1 164 ? -25.851 8.684 26.252 1.00 69.00 164 THR A O 1
ATOM 1334 N N . TYR A 1 165 ? -25.218 8.804 28.407 1.00 76.06 165 TYR A N 1
ATOM 1335 C CA . TYR A 1 165 ? -24.847 7.413 28.584 1.00 76.06 165 TYR A CA 1
ATOM 1336 C C . TYR A 1 165 ? -24.853 7.034 30.068 1.00 76.06 165 TYR A C 1
ATOM 1338 O O . TYR A 1 165 ? -24.401 7.819 30.905 1.00 76.06 165 TYR A O 1
ATOM 1346 N N . GLN A 1 166 ? -25.332 5.834 30.402 1.00 79.44 166 GLN A N 1
ATOM 1347 C CA . GLN A 1 166 ? -25.242 5.267 31.752 1.00 79.44 166 GLN A CA 1
ATOM 1348 C C . GLN A 1 166 ? -25.158 3.740 31.719 1.00 79.44 166 GLN A C 1
ATOM 1350 O O . GLN A 1 166 ? -25.456 3.098 30.713 1.00 79.44 166 GLN A O 1
ATOM 1355 N N . LEU A 1 167 ? -24.743 3.175 32.853 1.00 84.50 167 LEU A N 1
ATOM 1356 C CA . LEU A 1 167 ? -24.789 1.744 33.117 1.00 84.50 167 LEU A CA 1
ATOM 1357 C C . LEU A 1 167 ? -26.138 1.391 33.737 1.00 84.50 167 LEU A C 1
ATOM 1359 O O . LEU A 1 167 ? -26.527 1.975 34.747 1.00 84.50 167 LEU A O 1
ATOM 1363 N N . GLU A 1 168 ? -26.829 0.421 33.156 1.00 83.62 168 GLU A N 1
ATOM 1364 C CA . GLU A 1 168 ? -28.086 -0.112 33.666 1.00 83.62 168 GLU A CA 1
ATOM 1365 C C . GLU A 1 168 ? -27.958 -1.626 33.829 1.00 83.62 168 GLU A C 1
ATOM 1367 O O . GLU A 1 168 ? -27.533 -2.330 32.912 1.00 83.62 168 GLU A O 1
ATOM 1372 N N . LYS A 1 169 ? -28.312 -2.133 35.011 1.00 80.62 169 LYS A N 1
ATOM 1373 C CA . LYS A 1 169 ? -28.376 -3.572 35.262 1.00 80.62 169 LYS A CA 1
ATOM 1374 C C . LYS A 1 169 ? -29.795 -4.046 34.963 1.00 80.62 169 LYS A C 1
ATOM 1376 O O . LYS A 1 169 ? -30.728 -3.633 35.649 1.00 80.62 169 LYS A O 1
ATOM 1381 N N . ARG A 1 170 ? -29.951 -4.895 33.948 1.00 77.69 170 ARG A N 1
ATOM 1382 C CA . ARG A 1 170 ? -31.222 -5.536 33.586 1.00 77.69 170 ARG A CA 1
ATOM 1383 C C . ARG A 1 170 ? -31.043 -7.036 33.813 1.00 77.69 170 ARG A C 1
ATOM 1385 O O . ARG A 1 170 ? -30.146 -7.655 33.244 1.00 77.69 170 ARG A O 1
ATOM 1392 N N . ASP A 1 171 ? -31.845 -7.589 34.716 1.00 76.25 171 ASP A N 1
ATOM 1393 C CA . ASP A 1 171 ? -31.718 -8.958 35.226 1.00 76.25 171 ASP A CA 1
ATOM 1394 C C . ASP A 1 171 ? -30.334 -9.239 35.851 1.00 76.25 171 ASP A C 1
ATOM 1396 O O . ASP A 1 171 ? -29.989 -8.676 36.894 1.00 76.25 171 ASP A O 1
ATOM 1400 N N . ASN A 1 172 ? -29.529 -10.103 35.225 1.00 71.31 172 ASN A N 1
ATOM 1401 C CA . ASN A 1 172 ? -28.180 -10.459 35.678 1.00 71.31 172 ASN A CA 1
ATOM 1402 C C . ASN A 1 172 ? -27.071 -9.887 34.779 1.00 71.31 172 ASN A C 1
ATOM 1404 O O . ASN A 1 172 ? -25.910 -10.272 34.894 1.00 71.31 172 ASN A O 1
ATOM 1408 N N . GLU A 1 173 ? -27.427 -8.985 33.870 1.00 73.88 173 GLU A N 1
ATOM 1409 C CA . GLU A 1 173 ? -26.526 -8.449 32.858 1.00 73.88 173 GLU A CA 1
ATOM 1410 C C . GLU A 1 173 ? -26.471 -6.928 32.957 1.00 73.88 173 GLU A C 1
ATOM 1412 O O . GLU A 1 173 ? -27.414 -6.268 33.404 1.00 73.88 173 GLU A O 1
ATOM 1417 N N . THR A 1 174 ? -25.323 -6.366 32.587 1.00 80.88 174 THR A N 1
ATOM 1418 C CA . THR A 1 174 ? -25.098 -4.924 32.657 1.00 80.88 174 THR A CA 1
ATOM 1419 C C . THR A 1 174 ? -24.977 -4.376 31.252 1.00 80.88 174 THR A C 1
ATOM 1421 O O . THR A 1 174 ? -24.195 -4.871 30.447 1.00 80.88 174 THR A O 1
ATOM 1424 N N . TYR A 1 175 ? -25.729 -3.323 30.975 1.00 81.12 175 TYR A N 1
ATOM 1425 C CA . TYR A 1 175 ? -25.771 -2.672 29.680 1.00 81.12 175 TYR A CA 1
ATOM 1426 C C . TYR A 1 175 ? -25.288 -1.233 29.818 1.00 81.12 175 TYR A C 1
ATOM 1428 O O . TYR A 1 175 ? -25.639 -0.533 30.766 1.00 81.12 175 TYR A O 1
ATOM 1436 N N . LEU A 1 176 ? -24.490 -0.779 28.860 1.00 84.06 176 LEU A N 1
ATOM 1437 C CA . LEU A 1 176 ? -24.214 0.632 28.634 1.00 84.06 176 LEU A CA 1
ATOM 1438 C C . LEU A 1 176 ? -25.247 1.153 27.649 1.00 84.06 176 LEU A C 1
ATOM 1440 O O . LEU A 1 176 ? -25.174 0.812 26.474 1.00 84.06 176 LEU A O 1
ATOM 1444 N N . TRP A 1 177 ? -26.168 1.999 28.079 1.00 83.19 177 TRP A N 1
ATOM 1445 C CA . TRP A 1 177 ? -27.059 2.665 27.134 1.00 83.19 177 TRP A CA 1
ATOM 1446 C C . TRP A 1 177 ? -26.564 4.063 26.796 1.00 83.19 177 TRP A C 1
ATOM 1448 O O . TRP A 1 177 ? -25.861 4.684 27.593 1.00 83.19 177 TRP A O 1
ATOM 1458 N N . ARG A 1 178 ? -26.924 4.548 25.605 1.00 82.00 178 ARG A N 1
ATOM 1459 C CA . ARG A 1 178 ? -26.657 5.900 25.102 1.00 82.00 178 ARG A CA 1
ATOM 1460 C C . ARG A 1 178 ? -27.943 6.531 24.576 1.00 82.00 178 ARG A C 1
ATOM 1462 O O . ARG A 1 178 ? -28.825 5.805 24.134 1.00 82.00 178 ARG A O 1
ATOM 1469 N N . SER A 1 179 ? -28.051 7.858 24.597 1.00 81.69 179 SER A N 1
ATOM 1470 C CA . SER A 1 179 ? -29.234 8.570 24.095 1.00 81.69 179 SER A CA 1
ATOM 1471 C C . SER A 1 179 ? -28.917 9.890 23.380 1.00 81.69 179 SER A C 1
ATOM 1473 O O . SER A 1 179 ? -27.860 10.511 23.554 1.00 81.69 179 SER A O 1
ATOM 1475 N N . GLY A 1 180 ? -29.867 10.332 22.553 1.00 76.62 180 GLY A N 1
ATOM 1476 C CA . GLY A 1 180 ? -29.893 11.665 21.950 1.00 76.62 180 GLY A CA 1
ATOM 1477 C C . GLY A 1 180 ? -28.776 11.944 20.937 1.00 76.62 180 GLY A C 1
ATOM 1478 O O . GLY A 1 180 ? -28.381 11.097 20.139 1.00 76.62 180 GLY A O 1
ATOM 1479 N N . LYS A 1 181 ? -28.241 13.175 20.953 1.00 71.19 181 LYS A N 1
ATOM 1480 C CA . LYS A 1 181 ? -27.266 13.672 19.952 1.00 71.19 181 LYS A CA 1
ATOM 1481 C C . LYS A 1 181 ? -25.939 12.906 19.930 1.00 71.19 181 LYS A C 1
ATOM 1483 O O . LYS A 1 181 ? -25.141 13.097 19.015 1.00 71.19 181 LYS A O 1
ATOM 1488 N N . CYS A 1 182 ? -25.691 12.082 20.942 1.00 70.06 182 CYS A N 1
ATOM 1489 C CA . CYS A 1 182 ? -24.459 11.329 21.095 1.00 70.06 182 CYS A CA 1
ATOM 1490 C C . CYS A 1 182 ? -24.553 9.909 20.546 1.00 70.06 182 CYS A C 1
ATOM 1492 O O . CYS A 1 182 ? -23.549 9.222 20.612 1.00 70.06 182 CYS A O 1
ATOM 1494 N N . LEU A 1 183 ? -25.674 9.466 19.968 1.00 71.75 183 LEU A N 1
ATOM 1495 C CA . LEU A 1 183 ? -25.750 8.154 19.308 1.00 71.75 183 LEU A CA 1
ATOM 1496 C C . LEU A 1 183 ? -24.785 8.061 18.111 1.00 71.75 183 LEU A C 1
ATOM 1498 O O . LEU A 1 183 ? -23.993 7.132 18.005 1.00 71.75 183 LEU A O 1
ATOM 1502 N N . ASN A 1 184 ? -24.740 9.106 17.279 1.00 70.06 184 ASN A N 1
ATOM 1503 C CA . ASN A 1 184 ? -23.924 9.124 16.059 1.00 70.06 184 ASN A CA 1
ATOM 1504 C C . ASN A 1 184 ? -22.439 9.492 16.289 1.00 70.06 184 ASN A C 1
ATOM 1506 O O . ASN A 1 184 ? -21.665 9.602 15.338 1.00 70.06 184 ASN A O 1
ATOM 1510 N N . SER A 1 185 ? -22.017 9.746 17.533 1.00 69.88 185 SER A N 1
ATOM 1511 C CA . SER A 1 185 ? -20.617 10.071 17.827 1.00 69.88 185 SER A CA 1
ATOM 1512 C C . SER A 1 185 ? -19.809 8.812 18.142 1.00 69.88 185 SER A C 1
ATOM 1514 O O . SER A 1 185 ? -20.226 7.956 18.926 1.00 69.88 185 SER A O 1
ATOM 1516 N N . THR A 1 186 ? -18.617 8.695 17.554 1.00 71.56 186 THR A N 1
ATOM 1517 C CA . THR A 1 186 ? -17.660 7.643 17.921 1.00 71.56 186 THR A CA 1
ATOM 1518 C C . THR A 1 186 ? -16.998 8.018 19.246 1.00 71.56 186 THR A C 1
ATOM 1520 O O . THR A 1 186 ? -16.314 9.037 19.326 1.00 71.56 186 THR A O 1
ATOM 1523 N N . VAL A 1 187 ? -17.227 7.215 20.285 1.00 72.50 187 VAL A N 1
ATOM 1524 C CA . VAL A 1 187 ? -16.693 7.425 21.638 1.00 72.50 187 VAL A CA 1
ATOM 1525 C C . VAL A 1 187 ? -16.043 6.133 22.112 1.00 72.50 187 VAL A C 1
ATOM 1527 O O . VAL A 1 187 ? -16.663 5.074 22.027 1.00 72.50 187 VAL A O 1
ATOM 1530 N N . ASN A 1 188 ? -14.819 6.221 22.640 1.00 76.50 188 ASN A N 1
ATOM 1531 C CA . ASN A 1 188 ? -14.168 5.070 23.260 1.00 76.50 188 ASN A CA 1
ATOM 1532 C C . ASN A 1 188 ? -14.458 5.061 24.761 1.00 76.50 188 ASN A C 1
ATOM 1534 O O . ASN A 1 188 ? -14.100 6.000 25.474 1.00 76.50 188 ASN A O 1
ATOM 1538 N N . TYR A 1 189 ? -15.057 3.977 25.242 1.00 76.50 189 TYR A N 1
ATOM 1539 C CA . TYR A 1 189 ? -15.274 3.726 26.663 1.00 76.50 189 TYR A CA 1
ATOM 1540 C C . TYR A 1 189 ? -14.277 2.672 27.142 1.00 76.50 189 TYR A C 1
ATOM 1542 O O . TYR A 1 189 ? -14.099 1.641 26.495 1.00 76.50 189 TYR A O 1
ATOM 1550 N N . ARG A 1 190 ? -13.646 2.896 28.295 1.00 80.00 190 ARG A N 1
ATOM 1551 C CA . ARG A 1 190 ? -13.037 1.817 29.076 1.00 80.00 190 ARG A CA 1
ATOM 1552 C C . ARG A 1 190 ? -13.971 1.496 30.223 1.00 80.00 190 ARG A C 1
ATOM 1554 O O . ARG A 1 190 ? -14.351 2.381 30.990 1.00 80.00 190 ARG A O 1
ATOM 1561 N N . ILE A 1 191 ? -14.335 0.229 30.318 1.00 83.12 191 ILE A N 1
ATOM 1562 C CA . ILE A 1 191 ? -15.272 -0.275 31.310 1.00 83.12 191 ILE A CA 1
ATOM 1563 C C . ILE A 1 191 ? -14.503 -1.253 32.189 1.00 83.12 191 ILE A C 1
ATOM 1565 O O . ILE A 1 191 ? -13.805 -2.131 31.687 1.00 83.12 191 ILE A O 1
ATOM 1569 N N . GLY A 1 192 ? -14.565 -1.032 33.496 1.00 82.50 192 GLY A N 1
ATOM 1570 C CA . GLY A 1 192 ? -13.995 -1.903 34.510 1.00 82.50 192 GLY A CA 1
ATOM 1571 C C . GLY A 1 192 ? -15.090 -2.741 35.152 1.00 82.50 192 GLY A C 1
ATOM 1572 O O . GLY A 1 192 ? -16.170 -2.233 35.455 1.00 82.50 192 GLY A O 1
ATOM 1573 N N . CYS A 1 193 ? -14.793 -4.014 35.380 1.00 84.12 193 CYS A N 1
ATOM 1574 C CA . CYS A 1 193 ? -15.674 -4.933 36.085 1.00 84.12 193 CYS A CA 1
ATOM 1575 C C . CYS A 1 193 ? -14.954 -5.431 37.329 1.00 84.12 193 CYS A C 1
ATOM 1577 O O . CYS A 1 193 ? -13.809 -5.879 37.260 1.00 84.12 193 CYS A O 1
ATOM 1579 N N . LYS A 1 194 ? -15.607 -5.269 38.476 1.00 81.88 194 LYS A N 1
ATOM 1580 C CA . LYS A 1 194 ? -15.114 -5.696 39.776 1.00 81.88 194 LYS A CA 1
ATOM 1581 C C . LYS A 1 194 ? -15.831 -6.980 40.166 1.00 81.88 194 LYS A C 1
ATOM 1583 O O . LYS A 1 194 ? -17.062 -7.031 40.165 1.00 81.88 194 LYS A O 1
ATOM 1588 N N . PHE A 1 195 ? -15.047 -7.987 40.516 1.00 80.62 195 PHE A N 1
ATOM 1589 C CA . PHE A 1 195 ? -15.520 -9.298 40.937 1.00 80.62 195 PHE A CA 1
ATOM 1590 C C . PHE A 1 195 ? -15.103 -9.536 42.390 1.00 80.62 195 PHE A C 1
ATOM 1592 O O . PHE A 1 195 ? -14.071 -9.014 42.819 1.00 80.62 195 PHE A O 1
ATOM 1599 N N . ASP A 1 196 ? -15.929 -10.264 43.142 1.00 74.69 196 ASP A N 1
ATOM 1600 C CA . ASP A 1 196 ? -15.666 -10.539 44.559 1.00 74.69 196 ASP A CA 1
ATOM 1601 C C . ASP A 1 196 ? -14.821 -11.810 44.771 1.00 74.69 196 ASP A C 1
ATOM 1603 O O . ASP A 1 196 ? -14.041 -11.853 45.722 1.00 74.69 196 ASP A O 1
ATOM 1607 N N . ASP A 1 197 ? -14.914 -12.810 43.883 1.00 71.19 197 ASP A N 1
ATOM 1608 C CA . ASP A 1 197 ? -14.090 -14.028 43.955 1.00 71.19 197 ASP A CA 1
ATOM 1609 C C . ASP A 1 197 ? -12.782 -13.912 43.130 1.00 71.19 197 ASP A C 1
ATOM 1611 O O . ASP A 1 197 ? -12.619 -12.998 42.316 1.00 71.19 197 ASP A O 1
ATOM 1615 N N . PRO A 1 198 ? -11.805 -14.816 43.344 1.00 67.62 198 PRO A N 1
ATOM 1616 C CA . PRO A 1 198 ? -10.502 -14.764 42.686 1.00 67.62 198 PRO A CA 1
ATOM 1617 C C . PRO A 1 198 ? -10.580 -14.999 41.170 1.00 67.62 198 PRO A C 1
ATOM 1619 O O . PRO A 1 198 ? -11.354 -15.821 40.685 1.00 67.62 198 PRO A O 1
ATOM 1622 N N . PHE A 1 199 ? -9.678 -14.349 40.428 1.00 59.31 199 PHE A N 1
ATOM 1623 C CA . PHE A 1 199 ? -9.599 -14.395 38.960 1.00 59.31 199 PHE A CA 1
ATOM 1624 C C . PHE A 1 199 ? -9.560 -15.812 38.348 1.00 59.31 199 PHE A C 1
ATOM 1626 O O . PHE A 1 199 ? -10.051 -16.003 37.239 1.00 59.31 199 PHE A O 1
ATOM 1633 N N . GLU A 1 200 ? -8.994 -16.806 39.035 1.00 62.91 200 GLU A N 1
ATOM 1634 C CA . GLU A 1 200 ? -8.791 -18.158 38.486 1.00 62.91 200 GLU A CA 1
ATOM 1635 C C . GLU A 1 200 ? -10.069 -19.010 38.409 1.00 62.91 200 GLU A C 1
ATOM 1637 O O . GLU A 1 200 ? -10.115 -19.963 37.634 1.00 62.91 200 GLU A O 1
ATOM 1642 N N . THR A 1 201 ? -11.114 -18.689 39.179 1.00 66.31 201 THR A N 1
ATOM 1643 C CA . THR A 1 201 ? -12.323 -19.531 39.281 1.00 66.31 201 THR A CA 1
ATOM 1644 C C . THR A 1 201 ? -13.527 -18.989 38.513 1.00 66.31 201 THR A C 1
ATOM 1646 O O . THR A 1 201 ? -14.531 -19.690 38.382 1.00 66.31 201 THR A O 1
ATOM 1649 N N . GLN A 1 202 ? -13.454 -17.755 38.004 1.00 63.09 202 GLN A N 1
ATOM 1650 C CA . GLN A 1 202 ? -14.635 -17.018 37.540 1.00 63.09 202 GLN A CA 1
ATOM 1651 C C . GLN A 1 202 ? -14.710 -16.795 36.027 1.00 63.09 202 GLN A C 1
ATOM 1653 O O . GLN A 1 202 ? -15.811 -16.673 35.481 1.00 63.09 202 GLN A O 1
ATOM 1658 N N . PHE A 1 203 ? -13.573 -16.732 35.330 1.00 64.06 203 PHE A N 1
ATOM 1659 C CA . PHE A 1 203 ? -13.580 -16.471 33.894 1.00 64.06 203 PHE A CA 1
ATOM 1660 C C . PHE A 1 203 ? -13.733 -17.771 33.113 1.00 64.06 203 PHE A C 1
ATOM 1662 O O . PHE A 1 203 ? -12.891 -18.666 33.163 1.00 64.06 203 PHE A O 1
ATOM 1669 N N . LYS A 1 204 ? -14.832 -17.859 32.360 1.00 65.94 204 LYS A N 1
ATOM 1670 C CA . LYS A 1 204 ? -14.992 -18.891 31.335 1.00 65.94 204 LYS A CA 1
ATOM 1671 C C . LYS A 1 204 ? -13.880 -18.745 30.297 1.00 65.94 204 LYS A C 1
ATOM 1673 O O . LYS A 1 204 ? -13.401 -17.638 30.056 1.00 65.94 204 LYS A O 1
ATOM 1678 N N . THR A 1 205 ? -13.489 -19.847 29.665 1.00 75.31 205 THR A N 1
ATOM 1679 C CA . THR A 1 205 ? -12.468 -19.820 28.611 1.00 75.31 205 THR A CA 1
ATOM 1680 C C . THR A 1 205 ? -12.913 -18.889 27.480 1.00 75.31 205 THR A C 1
ATOM 1682 O O . THR A 1 205 ? -14.108 -18.799 27.197 1.00 75.31 205 THR A O 1
ATOM 1685 N N . ASP A 1 206 ? -11.980 -18.235 26.781 1.00 71.12 206 ASP A N 1
ATOM 1686 C CA . ASP A 1 206 ? -12.304 -17.298 25.689 1.00 71.12 206 ASP A CA 1
ATOM 1687 C C . ASP A 1 206 ? -13.296 -17.885 24.669 1.00 71.12 206 ASP A C 1
ATOM 1689 O O . ASP A 1 206 ? -14.193 -17.197 24.183 1.00 71.12 206 ASP A O 1
ATOM 1693 N N . ASN A 1 207 ? -13.200 -19.189 24.393 1.00 75.31 207 ASN A N 1
ATOM 1694 C CA . ASN A 1 207 ? -14.117 -19.907 23.505 1.00 75.31 207 ASN A CA 1
ATOM 1695 C C . ASN A 1 207 ? -15.573 -19.921 24.003 1.00 75.31 207 ASN A C 1
ATOM 1697 O O . ASN A 1 207 ? -16.502 -19.809 23.199 1.00 75.31 207 ASN A O 1
ATOM 1701 N N . ASP A 1 208 ? -15.788 -20.025 25.310 1.00 75.75 208 ASP A N 1
ATOM 1702 C CA . ASP A 1 208 ? -17.116 -20.009 25.924 1.00 75.75 208 ASP A CA 1
ATOM 1703 C C . ASP A 1 208 ? -17.711 -18.601 25.906 1.00 75.75 208 ASP A C 1
ATOM 1705 O O . ASP A 1 208 ? -18.897 -18.424 25.627 1.00 75.75 208 ASP A O 1
ATOM 1709 N N . VAL A 1 209 ? -16.879 -17.581 26.135 1.00 71.81 209 VAL A N 1
ATOM 1710 C CA . VAL A 1 209 ? -17.289 -16.175 26.029 1.00 71.81 209 VAL A CA 1
ATOM 1711 C C . VAL A 1 209 ? -17.667 -15.854 24.583 1.00 71.81 209 VAL A C 1
ATOM 1713 O O . VAL A 1 209 ? -18.766 -15.373 24.314 1.00 71.81 209 VAL A O 1
ATOM 1716 N N . ILE A 1 210 ? -16.808 -16.197 23.621 1.00 73.50 210 ILE A N 1
ATOM 1717 C CA . ILE A 1 210 ? -17.051 -15.954 22.195 1.00 73.50 210 ILE A CA 1
ATOM 1718 C C . ILE A 1 210 ? -18.274 -16.735 21.698 1.00 73.50 210 ILE A C 1
ATOM 1720 O O . ILE A 1 210 ? -19.061 -16.206 20.911 1.00 73.50 210 ILE A O 1
ATOM 1724 N N . SER A 1 211 ? -18.463 -17.985 22.128 1.00 74.88 211 SER A N 1
ATOM 1725 C CA . SER A 1 211 ? -19.626 -18.785 21.724 1.00 74.88 211 SER A CA 1
ATOM 1726 C C . SER A 1 211 ? -20.930 -18.245 22.310 1.00 74.88 211 SER A C 1
ATOM 1728 O O . SER A 1 211 ? -21.920 -18.168 21.580 1.00 74.88 211 SER A O 1
ATOM 1730 N N . HIS A 1 212 ? -20.924 -17.783 23.564 1.00 71.31 212 HIS A N 1
ATOM 1731 C CA . HIS A 1 212 ? -22.054 -17.089 24.176 1.00 71.31 212 HIS A CA 1
ATOM 1732 C C . HIS A 1 212 ? -22.423 -15.819 23.393 1.00 71.31 212 HIS A C 1
ATOM 1734 O O . HIS A 1 212 ? -23.583 -15.651 23.009 1.00 71.31 212 HIS A O 1
ATOM 1740 N N . LEU A 1 213 ? -21.432 -14.988 23.051 1.00 68.06 213 LEU A N 1
ATOM 1741 C CA . LEU A 1 213 ? -21.639 -13.774 22.255 1.00 68.06 213 LEU A CA 1
ATOM 1742 C C . LEU A 1 213 ? -22.183 -14.086 20.856 1.00 68.06 213 LEU A C 1
ATOM 1744 O O . LEU A 1 213 ? -23.160 -13.482 20.420 1.00 68.06 213 LEU A O 1
ATOM 1748 N N . ARG A 1 214 ? -21.628 -15.094 20.170 1.00 70.75 214 ARG A N 1
ATOM 1749 C CA . ARG A 1 214 ? -22.119 -15.537 18.852 1.00 70.75 214 ARG A CA 1
ATOM 1750 C C . ARG A 1 214 ? -23.540 -16.088 18.906 1.00 70.75 214 ARG A C 1
ATOM 1752 O O . ARG A 1 214 ? -24.316 -15.838 17.989 1.00 70.75 214 ARG A O 1
ATOM 1759 N N . ALA A 1 215 ? -23.880 -16.869 19.929 1.00 68.25 215 ALA A N 1
ATOM 1760 C CA . ALA A 1 215 ? -25.223 -17.422 20.091 1.00 68.25 215 ALA A CA 1
ATOM 1761 C C . ALA A 1 215 ? -26.254 -16.317 20.344 1.00 68.25 215 ALA A C 1
ATOM 1763 O O . ALA A 1 215 ? -27.388 -16.411 19.879 1.00 68.25 215 ALA A O 1
ATOM 1764 N N . ARG A 1 216 ? -25.850 -15.260 21.048 1.00 62.50 216 ARG A N 1
ATOM 1765 C CA . ARG A 1 216 ? -26.706 -14.130 21.393 1.00 62.50 216 ARG A CA 1
ATOM 1766 C C . ARG A 1 216 ? -26.881 -13.134 20.251 1.00 62.50 216 ARG A C 1
ATOM 1768 O O . ARG A 1 216 ? -28.001 -12.695 20.024 1.00 62.50 216 ARG A O 1
ATOM 1775 N N . ALA A 1 217 ? -25.835 -12.901 19.455 1.00 59.44 217 ALA A N 1
ATOM 1776 C CA . ALA A 1 217 ? -25.915 -12.136 18.208 1.00 59.44 217 ALA A CA 1
ATOM 1777 C C . ALA A 1 217 ? -26.941 -12.705 17.208 1.00 59.44 217 ALA A C 1
ATOM 1779 O O . ALA A 1 217 ? -27.420 -11.982 16.346 1.00 59.44 217 ALA A O 1
ATOM 1780 N N . ARG A 1 218 ? -27.292 -13.995 17.319 1.00 57.94 218 ARG A N 1
ATOM 1781 C CA . ARG A 1 218 ? -28.303 -14.653 16.473 1.00 57.94 218 ARG A CA 1
ATOM 1782 C C . ARG A 1 218 ? -29.739 -14.553 17.004 1.00 57.94 218 ARG A C 1
ATOM 1784 O O . ARG A 1 218 ? -30.644 -15.004 16.313 1.00 57.94 218 ARG A O 1
ATOM 1791 N N . ARG A 1 219 ? -29.954 -14.067 18.235 1.00 52.75 219 ARG A N 1
ATOM 1792 C CA . ARG A 1 219 ? -31.292 -13.971 18.861 1.00 52.75 219 ARG A CA 1
ATOM 1793 C C . ARG A 1 219 ? -32.000 -12.634 18.607 1.00 52.75 219 ARG A C 1
ATOM 1795 O O . ARG A 1 219 ? -33.158 -12.507 18.996 1.00 52.75 219 ARG A O 1
ATOM 1802 N N . VAL A 1 220 ? -31.311 -11.665 18.007 1.00 46.00 220 VAL A N 1
ATOM 1803 C CA . VAL A 1 220 ? -31.825 -10.330 17.643 1.00 46.00 220 VAL A CA 1
ATOM 1804 C C . VAL A 1 220 ? -32.195 -10.306 16.165 1.00 46.00 220 VAL A C 1
ATOM 1806 O O . VAL A 1 220 ? -33.193 -9.623 15.826 1.00 46.00 220 VAL A O 1
#

Organism: NCBI:txid2018661

Sequence (220 aa):
MIRFLLFITLYSIFNVVAHSMIYWPQLPPNTVNSPSERLYSSWKEKPMGQMCRNFTLNIRNQCPNASPFHEYVCCGSTGAQCCFAIQQWVIIMAAMFGISTTVALVFFFLLKFRIIFADSAYHTKPEDYKGEEREYCDIVCPNSHTVFISFIDQGHRACFNFLTYQLEKRDNETYLWRSGKCLNSTVNYRIGCKFDDPFETQFKTDNDVISHLRARARRV

Foldseek 3Di:
DVVVVVVVVVVLVCCCVVPLDPDDPDDDPPCPPPPVVPPDPDPVPPQLADWFAQPVVGDTDTDHHADSFWYWAQDDPRSGDTDIDGDPVNVVSVVVVVVVVVVVVVVVVCVVVCVVPPPPPLPFQFDQDPNWTKGKDWDLAQQFPDKDFPDKPDPDPVCVVDVQWDWDDDDRTIIIMGTDPCPPPDMDTDMDTHHDDDPVPGDDDPVVSVVVVVVVSVVD

pLDDT: mean 71.85, std 12.93, range [40.88, 91.5]

Secondary structure (DSSP, 8-state):
-HHHHHHHHHHHHHHHHHH----PPPPPTT-TT-TTSSS-SSTTSS-SS-EEEETTTTEEEEPPPPBTTEEEEEESTTS-EEEEEE-HHHHHHHHHHHHHHHHHHHHHHHHHTTSTT------PPPEEETTEEEEEEEE--TT-SEEEEEEEE---HHHHHTT-EEEEEETTEEEEEEEGGGTTS--EEEEEEE-SS-HHHHPPPHHHHHHHHHHHHT--

Radius of gyration: 35.38 Å; chains: 1; bounding box: 84×39×88 Å